Protein AF-A0A952NAW0-F1 (afdb_monomer_lite)

Radius of gyration: 29.73 Å; chains: 1; bounding box: 64×30×86 Å

Foldseek 3Di:
DFLDPPVLLVLLVVLLVLLVVVLVQDDPDPVVVVLSVLLNCLSVVLSVLSVVLRVDDDLVVNLVSLVSNLVSLVSNLVSLVVCLVVVVPDPCNVSSVVSNVSSVVSNVVSVVSSVVSVVVVVVVPPPPPPVCVVVVVVVVVVVLVVVCVPPVDVVVNVVVVVVVVVVVVVVVCVSDVDDPVNVPD

Structure (mmCIF, N/CA/C/O backbone):
data_AF-A0A952NAW0-F1
#
_entry.id   AF-A0A952NAW0-F1
#
loop_
_atom_site.group_PDB
_atom_site.id
_atom_site.type_symbol
_atom_site.label_atom_id
_atom_site.label_alt_id
_atom_site.label_comp_id
_atom_site.label_asym_id
_atom_site.label_entity_id
_atom_site.label_seq_id
_atom_site.pdbx_PDB_ins_code
_atom_site.Cartn_x
_atom_site.Cartn_y
_atom_site.Cartn_z
_atom_site.occupancy
_atom_site.B_iso_or_equiv
_atom_site.auth_seq_id
_atom_site.auth_comp_id
_atom_site.auth_asym_id
_atom_site.auth_atom_id
_atom_site.pdbx_PDB_model_num
ATOM 1 N N . MET A 1 1 ? -0.270 10.659 -20.079 1.00 52.97 1 MET A N 1
ATOM 2 C CA . MET A 1 1 ? -1.275 9.599 -19.848 1.00 52.97 1 MET A CA 1
ATOM 3 C C . MET A 1 1 ? -0.961 8.994 -18.488 1.00 52.97 1 MET A C 1
ATOM 5 O O . MET A 1 1 ? 0.210 8.728 -18.250 1.00 52.97 1 MET A O 1
ATOM 9 N N . SER A 1 2 ? -1.937 8.891 -17.583 1.00 68.06 2 SER A N 1
ATOM 10 C CA . SER A 1 2 ? -1.713 8.351 -16.231 1.00 68.06 2 SER A CA 1
ATOM 11 C C . SER A 1 2 ? -1.339 6.872 -16.320 1.00 68.06 2 SER A C 1
ATOM 13 O O . SER A 1 2 ? -2.028 6.125 -17.014 1.00 68.06 2 SER A O 1
ATOM 15 N N . ARG A 1 3 ? -0.245 6.457 -15.673 1.00 84.62 3 ARG A N 1
ATOM 16 C CA . ARG A 1 3 ? 0.227 5.060 -15.715 1.00 84.62 3 ARG A CA 1
ATOM 17 C C . ARG A 1 3 ? -0.599 4.147 -14.810 1.00 84.62 3 ARG A C 1
ATOM 19 O O . ARG A 1 3 ? -0.798 2.982 -15.129 1.00 84.62 3 ARG A O 1
ATOM 26 N N . ILE A 1 4 ? -1.095 4.693 -13.705 1.00 90.38 4 ILE A N 1
ATOM 27 C CA . ILE A 1 4 ? -2.091 4.084 -12.828 1.00 90.38 4 ILE A CA 1
ATOM 28 C C . ILE A 1 4 ? -3.458 4.643 -13.232 1.00 90.38 4 ILE A C 1
ATOM 30 O O . ILE A 1 4 ? -3.602 5.838 -13.503 1.00 90.38 4 ILE A O 1
ATOM 34 N N . ASN A 1 5 ? -4.475 3.784 -13.293 1.00 91.31 5 ASN A N 1
ATOM 35 C CA . ASN A 1 5 ? -5.848 4.207 -13.563 1.00 91.31 5 ASN A CA 1
ATOM 36 C C . ASN A 1 5 ? -6.313 5.213 -12.489 1.00 91.31 5 ASN A C 1
ATOM 38 O O . ASN A 1 5 ? -6.161 4.953 -11.298 1.00 91.31 5 ASN A O 1
ATOM 42 N N . VAL A 1 6 ? -6.931 6.322 -12.909 1.00 92.75 6 VAL A N 1
ATOM 43 C CA . VAL A 1 6 ? -7.482 7.368 -12.024 1.00 92.75 6 VAL A CA 1
ATOM 44 C C . VAL A 1 6 ? -8.408 6.788 -10.950 1.00 92.75 6 VAL A C 1
ATOM 46 O O . VAL A 1 6 ? -8.361 7.217 -9.800 1.00 92.75 6 VAL A O 1
ATOM 49 N N . GLN A 1 7 ? -9.215 5.779 -11.290 1.00 94.62 7 GLN A N 1
ATOM 50 C CA . GLN A 1 7 ? -10.076 5.089 -10.328 1.00 94.62 7 GLN A CA 1
ATOM 51 C C . GLN A 1 7 ? -9.261 4.387 -9.235 1.00 94.62 7 GLN A C 1
ATOM 53 O O . GLN A 1 7 ? -9.616 4.477 -8.064 1.00 94.62 7 GLN A O 1
ATOM 58 N N . LEU A 1 8 ? -8.154 3.730 -9.597 1.00 96.25 8 LEU A N 1
ATOM 59 C CA . LEU A 1 8 ? -7.274 3.056 -8.641 1.00 96.25 8 LEU A CA 1
ATOM 60 C C . LEU A 1 8 ? -6.532 4.071 -7.761 1.00 96.25 8 LEU A C 1
ATOM 62 O O . LEU A 1 8 ? -6.479 3.893 -6.549 1.00 96.25 8 LEU A O 1
ATOM 66 N N . THR A 1 9 ? -6.040 5.172 -8.334 1.00 96.19 9 THR A N 1
ATOM 67 C CA . THR A 1 9 ? -5.446 6.272 -7.556 1.00 96.19 9 THR A CA 1
ATOM 68 C C . THR A 1 9 ? -6.445 6.840 -6.543 1.00 96.19 9 THR A C 1
ATOM 70 O O . THR A 1 9 ? -6.122 6.957 -5.362 1.00 96.19 9 THR A O 1
ATOM 73 N N . ASN A 1 10 ? -7.691 7.087 -6.960 1.00 96.94 10 ASN A N 1
ATOM 74 C CA . ASN A 1 10 ? -8.738 7.570 -6.062 1.00 96.94 10 ASN A CA 1
ATOM 75 C C . ASN A 1 10 ? -9.085 6.559 -4.956 1.00 96.94 10 ASN A C 1
ATOM 77 O O . ASN A 1 10 ? -9.313 6.956 -3.818 1.00 96.94 10 ASN A O 1
ATOM 81 N N . ARG A 1 11 ? -9.086 5.252 -5.250 1.00 98.06 11 ARG A N 1
ATOM 82 C CA . ARG A 1 11 ? -9.291 4.213 -4.225 1.00 98.06 11 ARG A CA 1
ATOM 83 C C . ARG A 1 11 ? -8.210 4.238 -3.148 1.00 98.06 11 ARG A C 1
ATOM 85 O O . ARG A 1 11 ? -8.542 4.187 -1.970 1.00 98.06 11 ARG A O 1
ATOM 92 N N . VAL A 1 12 ? -6.938 4.384 -3.529 1.00 98.00 12 VAL A N 1
ATOM 93 C CA . VAL A 1 12 ? -5.830 4.505 -2.562 1.00 98.00 12 VAL A CA 1
ATOM 94 C C . VAL A 1 12 ? -6.002 5.746 -1.683 1.00 98.00 12 VAL A C 1
ATOM 96 O O . VAL A 1 12 ? -5.821 5.668 -0.468 1.00 98.00 12 VAL A O 1
ATOM 99 N N . PHE A 1 13 ? -6.402 6.872 -2.277 1.00 98.19 13 PHE A N 1
ATOM 100 C CA . PHE A 1 13 ? -6.678 8.099 -1.533 1.00 98.19 13 PHE A CA 1
ATOM 101 C C . PHE A 1 13 ? -7.831 7.922 -0.533 1.00 98.19 13 PHE A C 1
ATOM 103 O O . PHE A 1 13 ? -7.690 8.250 0.645 1.00 98.19 13 PHE A O 1
ATOM 110 N N . VAL A 1 14 ? -8.955 7.351 -0.977 1.00 98.31 14 VAL A N 1
ATOM 111 C CA . VAL A 1 14 ? -10.113 7.067 -0.114 1.00 98.31 14 VAL A CA 1
ATOM 112 C C . VAL A 1 14 ? -9.730 6.107 1.010 1.00 98.31 14 VAL A C 1
ATOM 114 O O . VAL A 1 14 ? -10.065 6.369 2.162 1.00 98.31 14 VAL A O 1
ATOM 117 N N . PHE A 1 15 ? -8.965 5.055 0.714 1.00 98.44 15 PHE A N 1
ATOM 118 C CA . PHE A 1 15 ? -8.451 4.139 1.729 1.00 98.44 15 PHE A CA 1
ATOM 119 C C . PHE A 1 15 ? -7.614 4.868 2.789 1.00 98.44 15 PHE A C 1
ATOM 121 O O . PHE A 1 15 ? -7.795 4.628 3.984 1.00 98.44 15 PHE A O 1
ATOM 128 N N . ALA A 1 16 ? -6.727 5.783 2.384 1.00 98.38 16 ALA A N 1
ATOM 129 C CA . ALA A 1 16 ? -5.931 6.572 3.319 1.00 98.38 16 ALA A CA 1
ATOM 130 C C . ALA A 1 16 ? -6.812 7.470 4.200 1.00 98.38 16 ALA A C 1
ATOM 132 O O . ALA A 1 16 ? -6.655 7.479 5.421 1.00 98.38 16 ALA A O 1
ATOM 133 N N . VAL A 1 17 ? -7.776 8.176 3.603 1.00 98.38 17 VAL A N 1
ATOM 134 C CA . VAL A 1 17 ? -8.727 9.038 4.321 1.00 98.38 17 VAL A CA 1
ATOM 135 C C . VAL A 1 17 ? -9.558 8.240 5.321 1.00 98.38 17 VAL A C 1
ATOM 137 O O . VAL A 1 17 ? -9.680 8.635 6.481 1.00 98.38 17 VAL A O 1
ATOM 140 N N . ASP A 1 18 ? -10.122 7.117 4.896 1.00 97.69 18 ASP A N 1
ATOM 141 C CA . ASP A 1 18 ? -10.963 6.293 5.753 1.00 97.69 18 ASP A CA 1
ATOM 142 C C . ASP A 1 18 ? -10.159 5.615 6.861 1.00 97.69 18 ASP A C 1
ATOM 144 O O . ASP A 1 18 ? -10.631 5.522 7.991 1.00 97.69 18 ASP A O 1
ATOM 148 N N . THR A 1 19 ? -8.903 5.253 6.586 1.00 97.19 19 THR A N 1
ATOM 149 C CA . THR A 1 19 ? -7.966 4.817 7.624 1.00 97.19 19 THR A CA 1
ATOM 150 C C . THR A 1 19 ? -7.810 5.900 8.691 1.00 97.19 19 THR A C 1
ATOM 152 O O . THR A 1 19 ? -7.948 5.603 9.875 1.00 97.19 19 THR A O 1
ATOM 155 N N . GLN A 1 20 ? -7.599 7.168 8.313 1.00 97.25 20 GLN A N 1
ATOM 156 C CA . GLN A 1 20 ? -7.500 8.253 9.300 1.00 97.25 20 GLN A CA 1
ATOM 157 C C . GLN A 1 20 ? -8.792 8.423 10.099 1.00 97.25 20 GLN A C 1
ATOM 159 O O . GLN A 1 20 ? -8.733 8.551 11.321 1.00 97.25 20 GLN A O 1
ATOM 164 N N . LYS A 1 21 ? -9.957 8.381 9.436 1.00 95.50 21 LYS A N 1
ATOM 165 C CA . LYS A 1 21 ? -11.261 8.452 10.113 1.00 95.50 21 LYS A CA 1
ATOM 166 C C . LYS A 1 21 ? -11.442 7.308 11.106 1.00 95.50 21 LYS A C 1
ATOM 168 O O . LYS A 1 21 ? -11.918 7.544 12.205 1.00 95.50 21 LYS A O 1
ATOM 173 N N . PHE A 1 22 ? -11.047 6.090 10.751 1.00 93.62 22 PHE A N 1
ATOM 174 C CA . PHE A 1 22 ? -11.124 4.950 11.655 1.00 93.62 22 PHE A CA 1
ATOM 175 C C . PHE A 1 22 ? -10.198 5.127 12.866 1.00 93.62 22 PHE A C 1
ATOM 177 O O . PHE A 1 22 ? -10.614 4.896 14.002 1.00 93.62 22 PHE A O 1
ATOM 184 N N . LEU A 1 23 ? -8.968 5.601 12.650 1.00 92.62 23 LEU A N 1
ATOM 185 C CA . LEU A 1 23 ? -7.984 5.804 13.716 1.00 92.62 23 LEU A CA 1
ATOM 186 C C . LEU A 1 23 ? -8.424 6.830 14.774 1.00 92.62 23 LEU A C 1
ATOM 188 O O . LEU A 1 23 ? -8.006 6.705 15.926 1.00 92.62 23 LEU A O 1
ATOM 192 N N . THR A 1 24 ? -9.289 7.799 14.438 1.00 91.50 24 THR A N 1
ATOM 193 C CA . THR A 1 24 ? -9.852 8.731 15.439 1.00 91.50 24 THR A CA 1
ATOM 194 C C . THR A 1 24 ? -10.797 8.047 16.430 1.00 91.50 24 THR A C 1
ATOM 196 O O . THR A 1 24 ? -11.033 8.579 17.511 1.00 91.50 24 THR A O 1
ATOM 199 N N . THR A 1 25 ? -11.303 6.857 16.092 1.00 89.00 25 THR A N 1
ATOM 200 C CA . THR A 1 25 ? -12.220 6.077 16.936 1.00 89.00 25 THR A CA 1
ATOM 201 C C . THR A 1 25 ? -11.496 5.114 17.881 1.00 89.00 25 THR A C 1
ATOM 203 O O . THR A 1 25 ? -12.117 4.527 18.764 1.00 89.00 25 THR A O 1
ATOM 206 N N . ILE A 1 26 ? -10.176 4.951 17.726 1.00 86.94 26 ILE A N 1
ATOM 207 C CA . ILE A 1 26 ? -9.376 4.023 18.533 1.00 86.94 26 ILE A CA 1
ATOM 208 C C . ILE A 1 26 ? -8.955 4.687 19.856 1.00 86.94 26 ILE A C 1
ATOM 210 O O . ILE A 1 26 ? -8.504 5.840 19.844 1.00 86.94 26 ILE A O 1
ATOM 214 N N . PRO A 1 27 ? -9.012 3.967 20.997 1.00 85.19 27 PRO A N 1
ATOM 215 C CA . PRO A 1 27 ? -8.515 4.472 22.273 1.00 85.19 27 PRO A CA 1
ATOM 216 C C . PRO A 1 27 ? -7.041 4.900 22.203 1.00 85.19 27 PRO A C 1
ATOM 218 O O . PRO A 1 27 ? -6.178 4.155 21.744 1.00 85.19 27 PRO A O 1
ATOM 221 N N . GLN A 1 28 ? -6.725 6.086 22.720 1.00 81.31 28 GLN A N 1
ATOM 222 C CA . GLN A 1 28 ? -5.378 6.670 22.661 1.00 81.31 28 GLN A CA 1
ATOM 223 C C . GLN A 1 28 ? -4.496 6.218 23.837 1.00 81.31 28 GLN A C 1
ATOM 225 O O . GLN A 1 28 ? -3.995 7.034 24.608 1.00 81.31 28 GLN A O 1
ATOM 230 N N . ASN A 1 29 ? -4.322 4.904 24.006 1.00 85.12 29 ASN A N 1
ATOM 231 C CA . ASN A 1 29 ? -3.379 4.345 24.980 1.00 85.12 29 ASN A CA 1
ATOM 232 C C . ASN A 1 29 ? -2.057 3.930 24.304 1.00 85.12 29 ASN A C 1
ATOM 234 O O . ASN A 1 29 ? -1.959 3.868 23.079 1.00 85.12 29 ASN A O 1
ATOM 238 N N . ASN A 1 30 ? -1.027 3.629 25.100 1.00 80.88 30 ASN A N 1
ATOM 239 C CA . ASN A 1 30 ? 0.304 3.299 24.573 1.00 80.88 30 ASN A CA 1
ATOM 240 C C . ASN A 1 30 ? 0.323 2.054 23.670 1.00 80.88 30 ASN A C 1
ATOM 242 O O . ASN A 1 30 ? 1.127 2.008 22.745 1.00 80.88 30 ASN A O 1
ATOM 246 N N . VAL A 1 31 ? -0.565 1.081 23.906 1.00 84.44 31 VAL A N 1
ATOM 247 C CA . VAL A 1 31 ? -0.649 -0.154 23.108 1.00 84.44 31 VAL A CA 1
ATOM 248 C C . VAL A 1 31 ? -1.113 0.162 21.687 1.00 84.44 31 VAL A C 1
ATOM 250 O O . VAL A 1 31 ? -0.514 -0.297 20.719 1.00 84.44 31 VAL A O 1
ATOM 253 N N . TYR A 1 32 ? -2.146 0.994 21.550 1.00 88.31 32 TYR A N 1
ATOM 254 C CA . TYR A 1 32 ? -2.706 1.340 20.245 1.00 88.31 32 TYR A CA 1
ATOM 255 C C . TYR A 1 32 ? -1.930 2.441 19.532 1.00 88.31 32 TYR A C 1
ATOM 257 O O . TYR A 1 32 ? -1.914 2.476 18.306 1.00 88.31 32 TYR A O 1
ATOM 265 N N . LYS A 1 33 ? -1.250 3.319 20.274 1.00 90.19 33 LYS A N 1
ATOM 266 C CA . LYS A 1 33 ? -0.544 4.476 19.716 1.00 90.19 33 LYS A CA 1
ATOM 267 C C . LYS A 1 33 ? 0.467 4.095 18.635 1.00 90.19 33 LYS A C 1
ATOM 269 O O . LYS A 1 33 ? 0.490 4.722 17.580 1.00 90.19 33 LYS A O 1
ATOM 274 N N . GLU A 1 34 ? 1.291 3.078 18.878 1.00 91.19 34 GLU A N 1
ATOM 275 C CA . GLU A 1 34 ? 2.315 2.666 17.911 1.00 91.19 34 GLU A CA 1
ATOM 276 C C . GLU A 1 34 ? 1.698 2.040 16.652 1.00 91.19 34 GLU A C 1
ATOM 278 O O . GLU A 1 34 ? 2.105 2.351 15.532 1.00 91.19 34 GLU A O 1
ATOM 283 N N . ILE A 1 35 ? 0.679 1.197 16.835 1.00 93.19 35 ILE A N 1
ATOM 284 C CA . ILE A 1 35 ? -0.025 0.509 15.746 1.00 93.19 35 ILE A CA 1
ATOM 285 C C . ILE A 1 35 ? -0.761 1.531 14.872 1.00 93.19 35 ILE A C 1
ATOM 287 O O . ILE A 1 35 ? -0.620 1.525 13.648 1.00 93.19 35 ILE A O 1
ATOM 291 N N . SER A 1 36 ? -1.484 2.459 15.502 1.00 93.44 36 SER A N 1
ATOM 292 C CA . SER A 1 36 ? -2.186 3.554 14.835 1.00 93.44 36 SER A CA 1
ATOM 293 C C . SER A 1 36 ? -1.226 4.472 14.084 1.00 93.44 36 SER A C 1
ATOM 295 O O . SER A 1 36 ? -1.515 4.856 12.955 1.00 93.44 36 SER A O 1
ATOM 297 N N . ALA A 1 37 ? -0.058 4.784 14.656 1.00 95.12 37 ALA A N 1
ATOM 298 C CA . ALA A 1 37 ? 0.952 5.600 13.985 1.00 95.12 37 ALA A CA 1
ATOM 299 C C . ALA A 1 37 ? 1.515 4.908 12.734 1.00 95.12 37 ALA A C 1
ATOM 301 O O . ALA A 1 37 ? 1.607 5.531 11.678 1.00 95.12 37 ALA A O 1
ATOM 302 N N . LYS A 1 38 ? 1.849 3.613 12.822 1.00 95.94 38 LYS A N 1
ATOM 303 C CA . LYS A 1 38 ? 2.321 2.824 11.671 1.00 95.94 38 LYS A CA 1
ATOM 304 C C . LYS A 1 38 ? 1.263 2.749 10.572 1.00 95.94 38 LYS A C 1
ATOM 306 O O . LYS A 1 38 ? 1.570 3.021 9.415 1.00 95.94 38 LYS A O 1
ATOM 311 N N . LEU A 1 39 ? 0.018 2.441 10.939 1.00 96.44 39 LEU A N 1
ATOM 312 C CA . LEU A 1 39 ? -1.097 2.365 9.997 1.00 96.44 39 LEU A CA 1
ATOM 313 C C . LEU A 1 39 ? -1.378 3.726 9.336 1.00 96.44 39 LEU A C 1
ATOM 315 O O . LEU A 1 39 ? -1.527 3.799 8.114 1.00 96.44 39 LEU A O 1
ATOM 319 N N . SER A 1 40 ? -1.380 4.807 10.122 1.00 97.50 40 SER A N 1
ATOM 320 C CA . SER A 1 40 ? -1.570 6.169 9.619 1.00 97.50 40 SER A CA 1
ATOM 321 C C . SER A 1 40 ? -0.480 6.543 8.615 1.00 97.50 40 SER A C 1
ATOM 323 O O . SER A 1 40 ? -0.792 6.867 7.468 1.00 97.50 40 SER A O 1
ATOM 325 N N . ASN A 1 41 ? 0.787 6.410 9.013 1.00 98.06 41 ASN A N 1
ATOM 326 C CA . ASN A 1 41 ? 1.928 6.800 8.192 1.00 98.06 41 ASN A CA 1
ATOM 327 C C . ASN A 1 41 ? 1.987 6.010 6.884 1.00 98.06 41 ASN A C 1
ATOM 329 O O . ASN A 1 41 ? 2.130 6.615 5.825 1.00 98.06 41 ASN A O 1
ATOM 333 N N . SER A 1 42 ? 1.832 4.683 6.934 1.00 98.06 42 SER A N 1
ATOM 334 C CA . SER A 1 42 ? 1.872 3.853 5.727 1.00 98.06 42 SER A CA 1
ATOM 335 C C . SER A 1 42 ? 0.734 4.170 4.761 1.00 98.06 42 SER A C 1
ATOM 337 O O . SER A 1 42 ? 0.977 4.267 3.558 1.00 98.06 42 SER A O 1
ATOM 339 N N . SER A 1 43 ? -0.483 4.404 5.269 1.00 98.00 43 SER A N 1
ATOM 340 C CA . SER A 1 43 ? -1.635 4.722 4.416 1.00 98.00 43 SER A CA 1
ATOM 341 C C . SER A 1 43 ? -1.490 6.072 3.697 1.00 98.00 43 SER A C 1
ATOM 343 O O . SER A 1 43 ? -1.732 6.161 2.493 1.00 98.00 43 SER A O 1
ATOM 345 N N . ILE A 1 44 ? -1.018 7.111 4.394 1.00 98.38 44 ILE A N 1
ATOM 346 C CA . ILE A 1 44 ? -0.776 8.438 3.805 1.00 98.38 44 ILE A CA 1
ATOM 347 C C . ILE A 1 44 ? 0.395 8.378 2.824 1.00 98.38 44 ILE A C 1
ATOM 349 O O . ILE A 1 44 ? 0.300 8.882 1.703 1.00 98.38 44 ILE A O 1
ATOM 353 N N . TYR A 1 45 ? 1.496 7.744 3.231 1.00 98.25 45 TYR A N 1
ATOM 354 C CA . TYR A 1 45 ? 2.704 7.669 2.422 1.00 98.25 45 TYR A CA 1
ATOM 355 C C . TYR A 1 45 ? 2.450 6.947 1.097 1.00 98.25 45 TYR A C 1
ATOM 357 O O . TYR A 1 45 ? 2.795 7.479 0.042 1.00 98.25 45 TYR A O 1
ATOM 365 N N . MET A 1 46 ? 1.775 5.791 1.111 1.00 97.25 46 MET A N 1
ATOM 366 C CA . MET A 1 46 ? 1.471 5.077 -0.133 1.00 97.25 46 MET A CA 1
ATOM 367 C C . MET A 1 46 ? 0.523 5.853 -1.050 1.00 97.25 46 MET A C 1
ATOM 369 O O . MET A 1 46 ? 0.660 5.763 -2.268 1.00 97.25 46 MET A O 1
ATOM 373 N N . SER A 1 47 ? -0.395 6.653 -0.493 1.00 97.44 47 SER A N 1
ATOM 374 C CA . SER A 1 47 ? -1.245 7.541 -1.292 1.00 97.44 47 SER A CA 1
ATOM 375 C C . SER A 1 47 ? -0.415 8.594 -2.023 1.00 97.44 47 SER A C 1
ATOM 377 O O . SER A 1 47 ? -0.626 8.805 -3.215 1.00 97.44 47 SER A O 1
ATOM 379 N N . GLY A 1 48 ? 0.566 9.206 -1.354 1.00 97.31 48 GLY A N 1
ATOM 380 C CA . GLY A 1 48 ? 1.495 10.144 -1.994 1.00 97.31 48 GLY A CA 1
ATOM 381 C C . GLY A 1 48 ? 2.366 9.475 -3.062 1.00 97.31 48 GLY A C 1
ATOM 382 O O . GLY A 1 48 ? 2.512 9.996 -4.167 1.00 97.31 48 GLY A O 1
ATOM 383 N N . VAL A 1 49 ? 2.883 8.276 -2.780 1.00 97.31 49 VAL A N 1
ATOM 384 C CA . VAL A 1 49 ? 3.682 7.507 -3.749 1.00 97.31 49 VAL A CA 1
ATOM 385 C C . VAL A 1 49 ? 2.856 7.117 -4.978 1.00 97.31 49 VAL A C 1
ATOM 387 O O . VAL A 1 49 ? 3.382 7.157 -6.088 1.00 97.31 49 VAL A O 1
ATOM 390 N N . CYS A 1 50 ? 1.574 6.783 -4.808 1.00 96.56 50 CYS A N 1
ATOM 391 C CA . CYS A 1 50 ? 0.654 6.482 -5.907 1.00 96.56 50 CYS A CA 1
ATOM 392 C C . CYS A 1 50 ? 0.471 7.687 -6.846 1.00 96.56 50 CYS A C 1
ATOM 394 O O . CYS A 1 50 ? 0.594 7.548 -8.064 1.00 96.56 50 CYS A O 1
ATOM 396 N N . GLU A 1 51 ? 0.270 8.882 -6.289 1.00 95.38 51 GLU A N 1
ATOM 397 C CA . GLU A 1 51 ? 0.201 10.129 -7.064 1.00 95.38 51 GLU A CA 1
ATOM 398 C C . GLU A 1 51 ? 1.517 10.426 -7.796 1.00 95.38 51 GLU A C 1
ATOM 400 O O . GLU A 1 51 ? 1.530 10.840 -8.959 1.00 95.38 51 GLU A O 1
ATOM 405 N N . ASP A 1 52 ? 2.651 10.177 -7.143 1.00 94.25 52 ASP A N 1
ATOM 406 C CA . ASP A 1 52 ? 3.964 10.399 -7.741 1.00 94.25 52 ASP A CA 1
ATOM 407 C C . ASP A 1 52 ? 4.310 9.376 -8.822 1.00 94.25 52 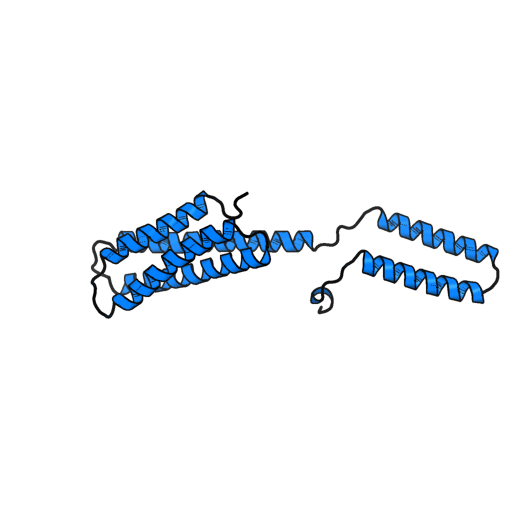ASP A C 1
ATOM 409 O O . ASP A 1 52 ? 4.961 9.728 -9.806 1.00 94.25 52 ASP A O 1
ATOM 413 N N . ALA A 1 53 ? 3.854 8.130 -8.696 1.00 94.31 53 ALA A N 1
ATOM 414 C CA . ALA A 1 53 ? 4.062 7.092 -9.702 1.00 94.31 53 ALA A CA 1
ATOM 415 C C . ALA A 1 53 ? 3.453 7.475 -11.060 1.00 94.31 53 ALA A C 1
ATOM 417 O O . ALA A 1 53 ? 4.032 7.171 -12.102 1.00 94.31 53 ALA A O 1
ATOM 418 N N . ASN A 1 54 ? 2.353 8.232 -11.072 1.00 91.00 54 ASN A N 1
ATOM 419 C CA . ASN A 1 54 ? 1.745 8.737 -12.305 1.00 91.00 54 ASN A CA 1
ATOM 420 C C . ASN A 1 54 ? 2.593 9.781 -13.049 1.00 91.00 54 ASN A C 1
ATOM 422 O O . ASN A 1 54 ? 2.348 10.027 -14.231 1.00 91.00 54 ASN A O 1
ATOM 426 N N . LYS A 1 55 ? 3.590 10.378 -12.387 1.00 91.12 55 LYS A N 1
ATOM 427 C CA . LYS A 1 55 ? 4.477 11.406 -12.959 1.00 91.12 55 LYS A CA 1
ATOM 428 C C . LYS A 1 55 ? 5.767 10.815 -13.536 1.00 91.12 55 LYS A C 1
ATOM 430 O O . LYS A 1 55 ? 6.503 11.511 -14.235 1.00 91.12 55 LYS A O 1
ATOM 435 N N . VAL A 1 56 ? 6.054 9.546 -13.250 1.00 90.88 56 VAL A N 1
ATOM 436 C CA . VAL A 1 56 ? 7.310 8.892 -13.628 1.00 90.88 56 VAL A CA 1
ATOM 437 C C . VAL A 1 56 ? 7.287 8.404 -15.073 1.00 90.88 56 VAL A C 1
ATOM 439 O O . VAL A 1 56 ? 6.386 7.678 -15.495 1.00 90.88 56 VAL A O 1
ATOM 442 N N . GLN A 1 57 ? 8.345 8.735 -15.815 1.00 85.62 57 GLN A N 1
ATOM 443 C CA . GLN A 1 57 ? 8.532 8.285 -17.196 1.00 85.62 57 GLN A CA 1
ATOM 444 C C . GLN A 1 57 ? 9.255 6.934 -17.290 1.00 85.62 57 GLN A C 1
ATOM 446 O O . GLN A 1 57 ? 8.908 6.116 -18.137 1.00 85.62 57 GLN A O 1
ATOM 451 N N . SER A 1 58 ? 10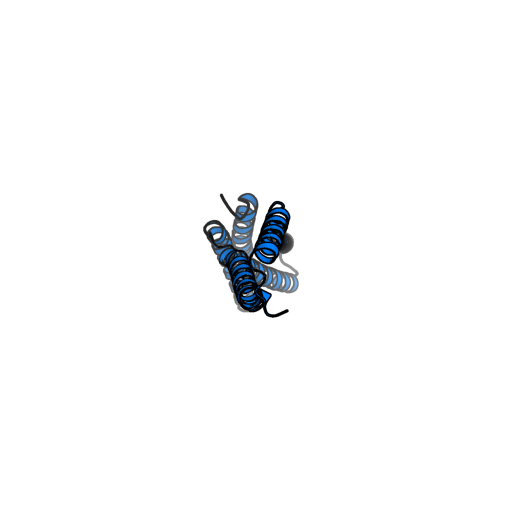.229 6.668 -16.412 1.00 88.06 58 SER A N 1
ATOM 452 C CA . SER A 1 58 ? 10.998 5.417 -16.446 1.00 88.06 58 SER A CA 1
ATOM 453 C C . SER A 1 58 ? 10.173 4.224 -15.963 1.00 88.06 58 SER A C 1
ATOM 455 O O . SER A 1 58 ? 9.500 4.287 -14.936 1.00 88.06 58 SER A O 1
ATOM 457 N N . ASN A 1 59 ? 10.251 3.098 -16.673 1.00 87.00 59 ASN A N 1
ATOM 458 C CA . ASN A 1 59 ? 9.633 1.851 -16.226 1.00 87.00 59 ASN A CA 1
ATOM 459 C C . ASN A 1 59 ? 10.254 1.316 -14.930 1.00 87.00 59 ASN A C 1
ATOM 461 O O . ASN A 1 59 ? 9.521 0.808 -14.088 1.00 87.00 59 ASN A O 1
ATOM 465 N N . SER A 1 60 ? 11.570 1.453 -14.748 1.00 87.19 60 SER A N 1
ATOM 466 C CA . SER A 1 60 ? 12.253 0.964 -13.544 1.00 87.19 60 SER A CA 1
ATOM 467 C C . SER A 1 60 ? 11.824 1.733 -12.294 1.00 87.19 60 SER A C 1
ATOM 469 O O . SER A 1 60 ? 11.454 1.126 -11.293 1.00 87.19 60 SER A O 1
ATOM 471 N N . ASP A 1 61 ? 11.795 3.063 -12.378 1.00 89.25 61 ASP A N 1
ATOM 472 C CA . ASP A 1 61 ? 11.359 3.931 -11.279 1.00 89.25 61 ASP A CA 1
ATOM 473 C C . ASP A 1 61 ? 9.857 3.759 -10.994 1.00 89.25 61 ASP A C 1
ATOM 475 O O . ASP A 1 61 ? 9.429 3.725 -9.841 1.00 89.25 61 ASP A O 1
ATOM 479 N N . PHE A 1 62 ? 9.044 3.530 -12.032 1.00 93.06 62 PHE A N 1
ATOM 480 C CA . PHE A 1 62 ? 7.635 3.199 -11.845 1.00 93.06 62 PHE A CA 1
ATOM 481 C C . PHE A 1 62 ? 7.448 1.879 -11.091 1.00 93.06 62 PHE A C 1
ATOM 483 O O . PHE A 1 62 ? 6.710 1.847 -10.110 1.00 93.06 62 PHE A O 1
ATOM 490 N N . ILE A 1 63 ? 8.137 0.807 -11.501 1.00 91.94 63 ILE A N 1
ATOM 491 C CA . ILE A 1 63 ? 8.082 -0.496 -10.818 1.00 91.94 63 ILE A CA 1
ATOM 492 C C . ILE A 1 63 ? 8.521 -0.359 -9.360 1.00 91.94 63 ILE A C 1
ATOM 494 O O . ILE A 1 63 ? 7.842 -0.874 -8.474 1.00 91.94 63 ILE A O 1
ATOM 498 N N . TRP A 1 64 ? 9.604 0.375 -9.101 1.00 94.12 64 TRP A N 1
ATOM 499 C CA . TRP A 1 64 ? 10.070 0.627 -7.742 1.00 94.12 64 TRP A CA 1
ATOM 500 C C . TRP A 1 64 ? 9.004 1.334 -6.892 1.00 94.12 64 TRP A C 1
ATOM 502 O O . TRP A 1 64 ? 8.746 0.923 -5.762 1.00 94.12 64 TRP A O 1
ATOM 512 N N . LYS A 1 65 ? 8.306 2.339 -7.437 1.00 96.00 65 LYS A N 1
ATOM 513 C CA . LYS A 1 65 ? 7.188 2.985 -6.732 1.00 96.00 65 LYS A CA 1
ATOM 514 C C . LYS A 1 65 ? 6.018 2.030 -6.481 1.00 96.00 65 LYS A C 1
ATOM 516 O O . LYS A 1 65 ? 5.435 2.088 -5.401 1.00 96.00 65 LYS A O 1
ATOM 521 N N . ILE A 1 66 ? 5.695 1.134 -7.419 1.00 96.81 66 ILE A N 1
ATOM 522 C CA . ILE A 1 66 ? 4.691 0.082 -7.181 1.00 96.81 66 ILE A CA 1
ATOM 523 C C . ILE A 1 66 ? 5.131 -0.845 -6.040 1.00 96.81 66 ILE A C 1
ATOM 525 O O . ILE A 1 66 ? 4.316 -1.177 -5.181 1.00 96.81 66 ILE A O 1
ATOM 529 N N . ASP A 1 67 ? 6.414 -1.197 -5.961 1.00 96.38 67 ASP A N 1
ATOM 530 C CA . ASP A 1 67 ? 6.950 -2.001 -4.858 1.00 96.38 67 ASP A CA 1
ATOM 531 C C . ASP A 1 67 ? 6.842 -1.295 -3.509 1.00 96.38 67 ASP A C 1
ATOM 533 O O . ASP A 1 67 ? 6.451 -1.911 -2.516 1.00 96.38 67 ASP A O 1
ATOM 537 N N . VAL A 1 68 ? 7.104 0.011 -3.472 1.00 97.62 68 VAL A N 1
ATOM 538 C CA . VAL A 1 68 ? 6.899 0.825 -2.269 1.00 97.62 68 VAL A CA 1
ATOM 539 C C . VAL A 1 68 ? 5.423 0.835 -1.849 1.00 97.62 68 VAL A C 1
ATOM 541 O O . VAL A 1 68 ? 5.127 0.714 -0.657 1.00 97.62 68 VAL A O 1
ATOM 544 N N . ILE A 1 69 ? 4.483 0.933 -2.795 1.00 98.25 69 ILE A N 1
ATOM 545 C CA . ILE A 1 69 ? 3.040 0.862 -2.504 1.00 98.25 69 ILE A CA 1
ATOM 546 C C . ILE A 1 69 ? 2.677 -0.511 -1.922 1.00 98.25 69 ILE A C 1
ATOM 548 O O . ILE A 1 69 ? 2.031 -0.577 -0.877 1.00 98.25 69 ILE A O 1
ATOM 552 N N . LEU A 1 70 ? 3.138 -1.603 -2.542 1.00 98.25 70 LEU A N 1
ATOM 553 C CA . LEU A 1 70 ? 2.884 -2.973 -2.081 1.00 98.25 70 LEU A CA 1
ATOM 554 C C . LEU A 1 70 ? 3.421 -3.221 -0.663 1.00 98.25 70 LEU A C 1
ATOM 556 O O . LEU A 1 70 ? 2.713 -3.789 0.168 1.00 98.25 70 LEU A O 1
ATOM 560 N N . GLN A 1 71 ? 4.630 -2.742 -0.354 1.00 98.00 71 GLN A N 1
ATOM 561 C CA . GLN A 1 71 ? 5.208 -2.839 0.991 1.00 98.00 71 GLN A CA 1
ATOM 562 C C . GLN A 1 71 ? 4.356 -2.111 2.037 1.00 98.00 71 GLN A C 1
ATOM 564 O O . GLN A 1 71 ? 4.127 -2.632 3.128 1.00 98.00 71 GLN A O 1
ATOM 569 N N . ASN A 1 72 ? 3.852 -0.918 1.715 1.00 98.25 72 ASN A N 1
ATOM 570 C CA . ASN A 1 72 ? 3.004 -0.164 2.638 1.00 98.25 72 ASN A CA 1
ATOM 571 C C . ASN A 1 72 ? 1.619 -0.795 2.808 1.00 98.25 72 ASN A C 1
ATOM 573 O O . ASN A 1 72 ? 1.104 -0.803 3.924 1.00 98.25 72 ASN A O 1
ATOM 577 N N . LEU A 1 73 ? 1.053 -1.394 1.757 1.00 98.25 73 LEU A N 1
ATOM 578 C CA . LEU A 1 73 ? -0.170 -2.192 1.867 1.00 98.25 73 LEU A CA 1
ATOM 579 C C . LEU A 1 73 ? 0.021 -3.397 2.796 1.00 98.25 73 LEU A C 1
ATOM 581 O O . LEU A 1 73 ? -0.881 -3.714 3.569 1.00 98.25 73 LEU A O 1
ATOM 585 N N . ASP A 1 74 ? 1.194 -4.032 2.792 1.00 98.00 74 ASP A N 1
ATOM 586 C CA . ASP A 1 74 ? 1.515 -5.112 3.731 1.00 98.00 74 ASP A CA 1
ATOM 587 C C . ASP A 1 74 ? 1.615 -4.629 5.177 1.00 98.00 74 ASP A C 1
ATOM 589 O O . ASP A 1 74 ? 1.076 -5.276 6.081 1.00 98.00 74 ASP A O 1
ATOM 593 N N . VAL A 1 75 ? 2.215 -3.457 5.401 1.00 97.81 75 VAL A N 1
ATOM 594 C CA . VAL A 1 75 ? 2.215 -2.814 6.721 1.00 97.81 75 VAL A CA 1
ATOM 595 C C . VAL A 1 75 ? 0.785 -2.494 7.161 1.00 97.81 75 VAL A C 1
ATOM 597 O O . VAL A 1 75 ? 0.414 -2.811 8.293 1.00 97.81 75 VAL A O 1
ATOM 600 N N . CYS A 1 76 ? -0.047 -1.923 6.287 1.00 97.94 76 CYS A N 1
ATOM 601 C CA . CYS A 1 76 ? -1.448 -1.638 6.590 1.00 97.94 76 CYS A CA 1
ATOM 602 C C . CYS A 1 76 ? -2.218 -2.921 6.942 1.00 97.94 76 CYS A C 1
ATOM 604 O O . CYS A 1 76 ? -2.810 -2.998 8.017 1.00 97.94 76 CYS A O 1
ATOM 606 N N . ASN A 1 77 ? -2.141 -3.953 6.097 1.00 97.31 77 ASN A N 1
ATOM 607 C CA . ASN A 1 77 ? -2.779 -5.253 6.316 1.00 97.31 77 ASN A CA 1
ATOM 608 C C . ASN A 1 77 ? -2.375 -5.878 7.655 1.00 97.31 77 ASN A C 1
ATOM 610 O O . ASN A 1 77 ? -3.224 -6.356 8.410 1.00 97.31 77 ASN A O 1
ATOM 614 N N . PHE A 1 78 ? -1.079 -5.869 7.973 1.00 96.56 78 PHE A N 1
ATOM 615 C CA . PHE A 1 78 ? -0.566 -6.413 9.225 1.00 96.56 78 PHE A CA 1
ATOM 616 C C . PHE A 1 78 ? -1.126 -5.672 10.445 1.00 96.56 78 PHE A C 1
ATOM 618 O O . PHE A 1 78 ? -1.656 -6.305 11.360 1.00 96.56 78 PHE A O 1
ATOM 625 N N . ASN A 1 79 ? -1.074 -4.338 10.446 1.00 95.69 79 ASN A N 1
ATOM 626 C CA . ASN A 1 79 ? -1.552 -3.538 11.575 1.00 95.69 79 ASN A CA 1
ATOM 627 C C . ASN A 1 79 ? -3.080 -3.609 11.731 1.00 95.69 79 ASN A C 1
ATOM 629 O O . ASN A 1 79 ? -3.562 -3.728 12.854 1.00 95.69 79 ASN A O 1
ATOM 633 N N . ILE A 1 80 ? -3.844 -3.632 10.634 1.00 95.12 80 ILE A N 1
ATOM 634 C CA . ILE A 1 80 ? -5.303 -3.830 10.662 1.00 95.12 80 ILE A CA 1
ATOM 635 C C . ILE A 1 80 ? -5.656 -5.180 11.300 1.00 95.12 80 ILE A C 1
ATOM 637 O O . ILE A 1 80 ? -6.550 -5.252 12.141 1.00 95.12 80 ILE A O 1
ATOM 641 N N . ARG A 1 81 ? -4.923 -6.252 10.967 1.00 93.75 81 ARG A N 1
ATOM 642 C CA . ARG A 1 81 ? -5.116 -7.573 11.588 1.00 93.75 81 ARG A CA 1
ATOM 643 C C . ARG A 1 81 ? -4.789 -7.570 13.077 1.00 93.75 81 ARG A C 1
ATOM 645 O O . ARG A 1 81 ? -5.515 -8.203 13.839 1.00 93.75 81 ARG A O 1
ATOM 652 N N . ILE A 1 82 ? -3.736 -6.871 13.504 1.00 92.62 82 ILE A N 1
ATOM 653 C CA . ILE A 1 82 ? -3.440 -6.712 14.935 1.00 92.62 82 ILE A CA 1
ATOM 654 C C . ILE A 1 82 ? -4.605 -6.007 15.627 1.00 92.62 82 ILE A C 1
ATOM 656 O O . ILE A 1 82 ? -5.138 -6.531 16.602 1.00 92.62 82 ILE A O 1
ATOM 660 N N . LEU A 1 83 ? -5.047 -4.864 15.095 1.00 90.44 83 LEU A N 1
ATOM 661 C CA . LEU A 1 83 ? -6.177 -4.120 15.651 1.00 90.44 83 LEU A CA 1
ATOM 662 C C . LEU A 1 83 ? -7.440 -4.985 15.719 1.00 90.44 83 LEU A C 1
ATOM 664 O O . LEU A 1 83 ? -8.138 -4.941 16.722 1.00 90.44 83 LEU A O 1
ATOM 668 N N . ALA A 1 84 ? -7.690 -5.842 14.727 1.00 88.81 84 ALA A N 1
ATOM 669 C CA . ALA A 1 84 ? -8.864 -6.716 14.715 1.00 88.81 84 ALA A CA 1
ATOM 670 C C . ALA A 1 84 ? -8.858 -7.756 15.841 1.00 88.81 84 ALA A C 1
ATOM 672 O O . ALA A 1 84 ? -9.921 -8.179 16.283 1.00 88.81 84 ALA A O 1
ATOM 673 N N . ASN A 1 85 ? -7.674 -8.156 16.308 1.00 88.31 85 ASN A N 1
ATOM 674 C CA . ASN A 1 85 ? -7.531 -9.082 17.429 1.00 88.31 85 ASN A CA 1
ATOM 675 C C . ASN A 1 85 ? -7.513 -8.363 18.785 1.00 88.31 85 ASN A C 1
ATOM 677 O O . ASN A 1 85 ? -7.921 -8.948 19.782 1.00 88.31 85 ASN A O 1
ATOM 681 N N . LEU A 1 86 ? -7.050 -7.110 18.837 1.00 87.25 86 LEU A N 1
ATOM 682 C CA . LEU A 1 86 ? -6.998 -6.338 20.081 1.00 87.25 86 LEU A CA 1
ATOM 683 C C . LEU A 1 86 ? -8.318 -5.618 20.408 1.00 87.25 86 LEU A C 1
ATOM 685 O O . LEU A 1 86 ? -8.632 -5.419 21.577 1.00 87.25 86 LEU A O 1
ATOM 689 N N . LEU A 1 87 ? -9.090 -5.222 19.393 1.00 81.56 87 LEU A N 1
ATOM 690 C CA . LEU A 1 87 ? -10.296 -4.394 19.511 1.00 81.56 87 LEU A CA 1
ATOM 691 C C . LEU A 1 87 ? -11.596 -5.227 19.448 1.00 81.56 87 LEU A C 1
ATOM 693 O O . LEU A 1 87 ? -12.575 -4.790 18.846 1.00 81.56 87 LEU A O 1
ATOM 697 N N . PHE A 1 88 ? -11.606 -6.429 20.039 1.00 66.06 88 PHE A N 1
ATOM 698 C CA . PHE A 1 88 ? -12.681 -7.431 19.888 1.00 66.06 88 PHE A CA 1
ATOM 699 C C . PHE A 1 88 ? -14.100 -6.918 20.237 1.00 66.06 88 PHE A C 1
ATOM 701 O O . PHE A 1 88 ? -15.066 -7.418 19.670 1.00 66.06 88 PHE A O 1
ATOM 708 N N . ASP A 1 89 ? -14.219 -5.884 21.080 1.00 66.50 89 ASP A N 1
ATOM 709 C CA . ASP A 1 89 ? -15.490 -5.315 21.572 1.00 66.50 89 ASP A CA 1
ATOM 710 C C . ASP A 1 89 ? -15.834 -3.911 21.025 1.00 66.50 89 ASP A C 1
ATOM 712 O O . ASP A 1 89 ? -16.639 -3.188 21.612 1.00 66.50 89 ASP A O 1
ATOM 716 N N . ILE A 1 90 ? -15.230 -3.466 19.916 1.00 65.69 90 ILE A N 1
ATOM 717 C CA . ILE A 1 90 ? -15.485 -2.108 19.395 1.00 65.69 90 ILE A CA 1
ATOM 718 C C . ILE A 1 90 ? -16.600 -2.100 18.345 1.00 65.69 90 ILE A C 1
ATOM 720 O O . ILE A 1 90 ? -16.585 -2.887 17.398 1.00 65.69 90 ILE A O 1
ATOM 724 N N . GLU A 1 91 ? -17.513 -1.126 18.461 1.00 68.81 91 GLU A N 1
ATOM 725 C CA . GLU A 1 91 ? -18.610 -0.836 17.514 1.00 68.81 91 GLU A CA 1
ATOM 726 C C . GLU A 1 91 ? -18.165 -0.782 16.037 1.00 68.81 91 GLU A C 1
ATOM 728 O O . GLU A 1 91 ? -18.937 -1.104 15.137 1.00 68.81 91 GLU A O 1
ATOM 733 N N . ASN A 1 92 ? -16.898 -0.451 15.770 1.00 74.06 92 ASN A N 1
ATOM 734 C CA . ASN A 1 92 ? -16.355 -0.240 14.426 1.00 74.06 92 ASN A CA 1
ATOM 735 C C . ASN A 1 92 ? -15.658 -1.462 13.806 1.00 74.06 92 ASN A C 1
ATOM 737 O O . ASN A 1 92 ? -14.904 -1.322 12.839 1.00 74.06 92 ASN A O 1
ATOM 741 N N . ILE A 1 93 ? -15.909 -2.679 14.300 1.00 82.56 93 ILE A N 1
ATOM 742 C CA . ILE A 1 93 ? -15.320 -3.897 13.717 1.00 82.56 93 ILE A CA 1
ATOM 743 C C . ILE A 1 93 ? -15.696 -4.094 12.236 1.00 82.56 93 ILE A C 1
ATOM 745 O O . ILE A 1 93 ? -14.918 -4.656 11.463 1.00 82.56 93 ILE A O 1
ATOM 749 N N . ALA A 1 94 ? -16.873 -3.613 11.822 1.00 87.56 94 ALA A N 1
ATOM 750 C CA . ALA A 1 94 ? -17.313 -3.644 10.428 1.00 87.56 94 ALA A CA 1
ATOM 751 C C . ALA A 1 94 ? -16.428 -2.763 9.532 1.00 87.56 94 ALA A C 1
ATOM 753 O O . ALA A 1 94 ? -16.006 -3.203 8.463 1.00 87.56 94 A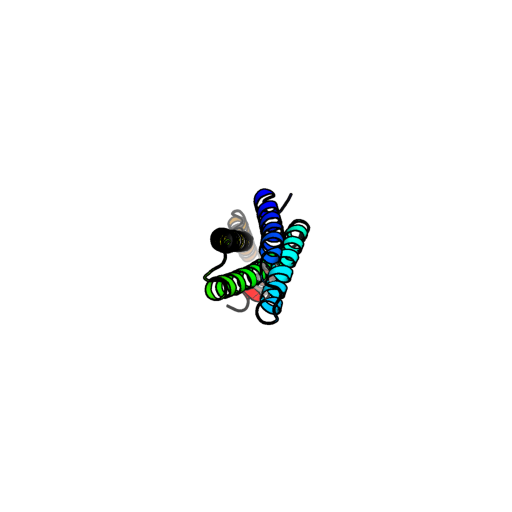LA A O 1
ATOM 754 N N . GLU A 1 95 ? -16.085 -1.563 10.001 1.00 90.62 95 GLU A N 1
ATOM 755 C CA . GLU A 1 95 ? -15.212 -0.641 9.275 1.00 90.62 95 GLU A CA 1
ATOM 756 C C . GLU A 1 95 ? -13.788 -1.192 9.170 1.00 90.62 95 GLU A C 1
ATOM 758 O O . GLU A 1 95 ? -13.179 -1.171 8.104 1.00 90.62 95 GLU A O 1
ATOM 763 N N . LEU A 1 96 ? -13.285 -1.800 10.244 1.00 90.88 96 LEU A N 1
ATOM 764 C CA . LEU A 1 96 ? -11.979 -2.451 10.234 1.00 90.88 96 LEU A CA 1
ATOM 765 C C . LEU A 1 96 ? -11.916 -3.620 9.233 1.00 90.88 96 LEU A C 1
ATOM 767 O O . LEU A 1 96 ? -10.926 -3.772 8.516 1.00 90.88 96 LEU A O 1
ATOM 771 N N . LYS A 1 97 ? -12.980 -4.430 9.143 1.00 91.56 97 LYS A N 1
ATOM 772 C CA . LYS A 1 97 ? -13.098 -5.499 8.135 1.00 91.56 97 LYS A CA 1
ATOM 773 C C . LYS A 1 97 ? -13.155 -4.939 6.715 1.00 91.56 97 LYS A C 1
ATOM 775 O O . LYS A 1 97 ? -12.530 -5.511 5.824 1.00 91.56 97 LYS A O 1
ATOM 780 N N . ARG A 1 98 ? -13.866 -3.827 6.507 1.00 95.62 98 ARG A N 1
ATOM 781 C CA . ARG A 1 98 ? -13.927 -3.134 5.213 1.00 95.62 98 ARG A CA 1
ATOM 782 C C . ARG A 1 98 ? -12.547 -2.628 4.791 1.00 95.62 98 ARG A C 1
ATOM 784 O O . ARG A 1 98 ? -12.136 -2.889 3.666 1.00 95.62 98 ARG A O 1
ATOM 791 N N . LEU A 1 99 ? -11.812 -1.976 5.695 1.00 96.56 99 LEU A N 1
ATOM 792 C CA . LEU A 1 99 ? -10.443 -1.517 5.441 1.00 96.56 99 LEU A CA 1
ATOM 793 C C . LEU A 1 99 ? -9.502 -2.689 5.132 1.00 96.56 99 LEU A C 1
ATOM 795 O O . LEU A 1 99 ? -8.701 -2.601 4.207 1.00 96.56 99 LEU A O 1
ATOM 799 N N . LEU A 1 100 ? -9.618 -3.811 5.850 1.00 96.56 100 LEU A N 1
ATOM 800 C CA . LEU A 1 100 ? -8.827 -5.007 5.549 1.00 96.56 100 LEU A CA 1
ATOM 801 C C . LEU A 1 100 ? -9.106 -5.537 4.137 1.00 96.56 100 LEU A C 1
ATOM 803 O O . LEU A 1 100 ? -8.173 -5.846 3.399 1.00 96.56 100 LEU A O 1
ATOM 807 N N . ALA A 1 101 ? -10.383 -5.645 3.767 1.00 97.50 101 ALA A N 1
ATOM 808 C CA . ALA A 1 101 ? -10.780 -6.107 2.442 1.00 97.50 101 ALA A CA 1
ATOM 809 C C . ALA A 1 101 ? -10.243 -5.177 1.343 1.00 97.50 101 ALA A C 1
ATOM 811 O O . ALA A 1 101 ? -9.650 -5.658 0.380 1.00 97.50 101 ALA A O 1
ATOM 812 N N . GLU A 1 102 ? -10.364 -3.860 1.531 1.00 98.06 102 GLU A N 1
ATOM 813 C CA . GLU A 1 102 ? -9.843 -2.867 0.587 1.00 98.06 102 GLU A CA 1
ATOM 814 C C . GLU A 1 102 ? -8.319 -2.965 0.447 1.00 98.06 102 GLU A C 1
ATOM 816 O O . GLU A 1 102 ? -7.803 -2.972 -0.666 1.00 98.06 102 GLU A O 1
ATOM 821 N N . ALA A 1 103 ? -7.574 -3.108 1.547 1.00 97.69 103 ALA A N 1
ATOM 822 C CA . ALA A 1 103 ? -6.118 -3.237 1.498 1.00 97.69 103 ALA A CA 1
ATOM 823 C C . ALA A 1 103 ? -5.654 -4.516 0.768 1.00 97.69 103 ALA A C 1
ATOM 825 O O . ALA A 1 103 ? -4.645 -4.498 0.056 1.00 97.69 103 ALA A O 1
ATOM 826 N N . ILE A 1 104 ? -6.391 -5.623 0.900 1.00 97.81 104 ILE A N 1
ATOM 827 C CA . ILE A 1 104 ? -6.140 -6.871 0.159 1.00 97.81 104 ILE A CA 1
ATOM 828 C C . ILE A 1 104 ? -6.454 -6.696 -1.332 1.00 97.81 104 ILE A C 1
ATOM 830 O O . ILE A 1 104 ? -5.683 -7.145 -2.188 1.00 97.81 104 ILE A O 1
ATOM 834 N N . GLU A 1 105 ? -7.564 -6.037 -1.658 1.00 98.25 105 GLU A N 1
ATOM 835 C CA . GLU A 1 105 ? -7.953 -5.806 -3.046 1.00 98.25 105 GLU A CA 1
ATOM 836 C C . GLU A 1 105 ? -6.970 -4.862 -3.747 1.00 98.25 105 GLU A C 1
ATOM 838 O O . GLU A 1 105 ? -6.469 -5.187 -4.823 1.00 98.25 105 GLU A O 1
ATOM 843 N N . LEU A 1 106 ? -6.599 -3.750 -3.103 1.00 98.25 106 LEU A N 1
ATOM 844 C CA . LEU A 1 106 ? -5.568 -2.836 -3.595 1.00 98.25 106 LEU A CA 1
ATOM 845 C C . LEU A 1 106 ? -4.258 -3.579 -3.858 1.00 98.25 106 LEU A C 1
ATOM 847 O O . LEU A 1 106 ? -3.673 -3.419 -4.928 1.00 98.25 106 LEU A O 1
ATOM 851 N N . LYS A 1 107 ? -3.822 -4.442 -2.931 1.00 97.75 107 LYS A N 1
ATOM 852 C CA . LYS A 1 107 ? -2.612 -5.253 -3.123 1.00 97.75 107 LYS A CA 1
ATOM 853 C C . LYS A 1 107 ? -2.720 -6.116 -4.378 1.00 97.75 107 LYS A C 1
ATOM 855 O O . LYS A 1 107 ? -1.804 -6.113 -5.192 1.00 97.75 107 LYS A O 1
ATOM 860 N N . THR A 1 108 ? -3.851 -6.790 -4.560 1.00 97.75 108 THR A N 1
ATOM 861 C CA . THR A 1 108 ? -4.110 -7.638 -5.733 1.00 97.75 108 THR A CA 1
ATOM 862 C C . THR A 1 108 ? -4.026 -6.834 -7.033 1.00 97.75 108 THR A C 1
ATOM 864 O O . THR A 1 108 ? -3.352 -7.248 -7.977 1.00 97.75 108 THR A O 1
ATOM 867 N N . LEU A 1 109 ? -4.641 -5.648 -7.069 1.00 97.38 109 LEU A N 1
ATOM 868 C CA . LEU A 1 109 ? -4.618 -4.761 -8.235 1.00 97.38 109 LEU A CA 1
ATOM 869 C C . LEU A 1 109 ? -3.204 -4.259 -8.556 1.00 97.38 109 LEU A C 1
ATOM 871 O O . LEU A 1 109 ? -2.808 -4.243 -9.721 1.00 97.38 109 LEU A O 1
ATOM 875 N N . PHE A 1 110 ? -2.422 -3.882 -7.542 1.00 96.94 110 PHE A N 1
ATOM 876 C CA . PHE A 1 110 ? -1.043 -3.429 -7.737 1.00 96.94 110 PHE A CA 1
ATOM 877 C C . PHE A 1 110 ? -0.088 -4.562 -8.127 1.00 96.94 110 PHE A C 1
ATOM 879 O O . PHE A 1 110 ? 0.816 -4.336 -8.932 1.00 96.94 110 PHE A O 1
ATOM 886 N N . THR A 1 111 ? -0.295 -5.780 -7.621 1.00 96.25 111 THR A N 1
ATOM 887 C CA . THR A 1 111 ? 0.460 -6.961 -8.060 1.00 96.25 111 THR A CA 1
ATOM 888 C C . THR A 1 111 ? 0.206 -7.245 -9.538 1.00 96.25 111 THR A C 1
ATOM 890 O O . THR A 1 111 ? 1.164 -7.308 -10.306 1.00 96.25 111 THR A O 1
ATOM 893 N N . ALA A 1 112 ? -1.060 -7.289 -9.963 1.00 95.06 112 ALA A N 1
ATOM 894 C CA . ALA A 1 112 ? -1.409 -7.477 -11.371 1.00 95.06 112 ALA A CA 1
ATOM 895 C C . ALA A 1 112 ? -0.847 -6.353 -12.263 1.00 95.06 112 ALA A C 1
ATOM 897 O O . ALA A 1 112 ? -0.335 -6.600 -13.355 1.00 95.06 112 ALA A O 1
ATOM 898 N N . LEU A 1 113 ? -0.883 -5.101 -11.787 1.00 93.56 113 LEU A N 1
ATOM 899 C CA . LEU A 1 113 ? -0.291 -3.967 -12.501 1.00 93.56 113 LEU A CA 1
ATOM 900 C C . LEU A 1 113 ? 1.220 -4.145 -12.711 1.00 93.56 113 LEU A C 1
ATOM 902 O O . LEU A 1 113 ? 1.724 -3.867 -13.799 1.00 93.56 113 LEU A O 1
ATOM 906 N N . LYS A 1 114 ? 1.941 -4.616 -11.688 1.00 92.31 114 LYS A N 1
ATOM 907 C CA . LYS A 1 114 ? 3.383 -4.876 -11.772 1.00 92.31 114 LYS A CA 1
ATOM 908 C C . LYS A 1 114 ? 3.698 -5.996 -12.768 1.00 92.31 114 LYS A C 1
ATOM 910 O O . LYS A 1 114 ? 4.625 -5.852 -13.565 1.00 92.31 114 LYS A O 1
ATOM 915 N N . GLU A 1 115 ? 2.934 -7.085 -12.735 1.00 90.62 115 GLU A N 1
ATOM 916 C CA . GLU A 1 115 ? 3.117 -8.245 -13.618 1.00 90.62 115 GLU A CA 1
ATOM 917 C C . GLU A 1 115 ? 2.944 -7.872 -15.094 1.00 90.62 115 GLU A C 1
ATOM 919 O O . GLU A 1 115 ? 3.844 -8.135 -15.893 1.00 90.62 115 GLU A O 1
ATOM 924 N N . ASN A 1 116 ? 1.879 -7.138 -15.432 1.00 88.19 116 ASN A N 1
ATOM 925 C CA . ASN A 1 116 ? 1.615 -6.673 -16.800 1.00 88.19 116 ASN A CA 1
ATOM 926 C C . ASN A 1 116 ? 2.775 -5.843 -17.386 1.00 88.19 116 ASN A C 1
ATOM 928 O O . ASN A 1 116 ? 3.110 -5.937 -18.570 1.00 88.19 116 ASN A O 1
ATOM 932 N N . ILE A 1 117 ? 3.431 -5.029 -16.556 1.00 85.19 117 ILE A N 1
ATOM 933 C CA . ILE A 1 117 ? 4.581 -4.221 -16.985 1.00 85.19 117 ILE A CA 1
ATOM 934 C C . ILE A 1 117 ? 5.819 -5.097 -17.190 1.00 85.19 117 ILE A C 1
ATOM 936 O O . ILE A 1 117 ? 6.570 -4.882 -18.143 1.00 85.19 117 ILE A O 1
ATOM 940 N N . GLY A 1 118 ? 6.025 -6.095 -16.328 1.00 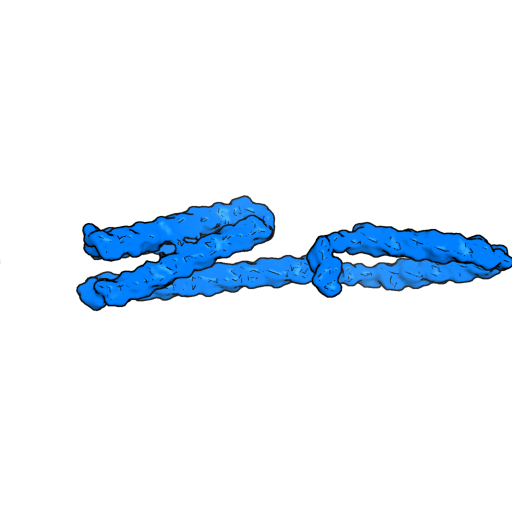76.06 118 GLY A N 1
ATOM 941 C CA . GLY A 1 118 ? 7.104 -7.068 -16.482 1.00 76.06 118 GLY A CA 1
ATOM 942 C C . GLY A 1 118 ? 6.967 -7.914 -17.752 1.00 76.06 118 GLY A C 1
ATOM 943 O O . GLY A 1 118 ? 7.970 -8.233 -18.387 1.00 76.06 118 GLY A O 1
ATOM 944 N N . GLU A 1 119 ? 5.743 -8.251 -18.158 1.00 72.50 119 GLU A N 1
ATOM 945 C CA . GLU A 1 119 ? 5.474 -8.949 -19.421 1.00 72.50 119 GLU A CA 1
ATOM 946 C C . GLU A 1 119 ? 5.760 -8.066 -20.639 1.00 72.50 119 GLU A C 1
ATOM 948 O O . GLU A 1 119 ? 6.454 -8.504 -21.557 1.00 72.50 119 GLU A O 1
ATOM 953 N N . THR A 1 120 ? 5.337 -6.798 -20.600 1.00 68.81 120 THR A N 1
ATOM 954 C CA . THR A 1 120 ? 5.584 -5.829 -21.683 1.00 68.81 120 THR A CA 1
ATOM 955 C C . THR A 1 120 ? 7.086 -5.661 -21.952 1.00 68.81 120 THR A C 1
ATOM 957 O O . THR A 1 120 ? 7.525 -5.709 -23.099 1.00 68.81 120 THR A O 1
ATOM 960 N N . GLN A 1 121 ? 7.906 -5.558 -20.899 1.00 67.25 121 GLN A N 1
ATOM 961 C CA . GLN A 1 121 ? 9.367 -5.464 -21.042 1.00 67.25 121 GLN A CA 1
ATOM 962 C C . GLN A 1 121 ? 9.987 -6.726 -21.657 1.00 67.25 121 GLN A C 1
ATOM 964 O O . GLN A 1 121 ? 10.910 -6.635 -22.464 1.00 67.25 121 GLN A O 1
ATOM 969 N N . LYS A 1 122 ? 9.472 -7.915 -21.315 1.00 61.34 122 LYS A N 1
ATOM 970 C CA . LYS A 1 122 ? 9.941 -9.184 -21.895 1.00 61.34 122 LYS A CA 1
ATOM 971 C C . LYS A 1 122 ? 9.574 -9.318 -23.371 1.00 61.34 122 LYS A C 1
ATOM 973 O O . LYS A 1 122 ? 10.322 -9.943 -24.118 1.00 61.34 122 LYS A O 1
ATOM 978 N N . GLU A 1 123 ? 8.434 -8.780 -23.798 1.00 58.09 123 GLU A N 1
ATOM 979 C CA . GLU A 1 123 ? 8.048 -8.760 -25.212 1.00 58.09 123 GLU A CA 1
ATOM 980 C C . GLU A 1 123 ? 8.884 -7.775 -26.031 1.00 58.09 123 GLU A C 1
ATOM 982 O O . GLU A 1 123 ? 9.315 -8.124 -27.129 1.00 58.09 123 GLU A O 1
ATOM 987 N N . GLU A 1 124 ? 9.176 -6.592 -25.487 1.00 59.47 124 GLU A N 1
ATOM 988 C CA . GLU A 1 124 ? 10.060 -5.606 -26.122 1.00 59.47 124 GLU A CA 1
ATOM 989 C C . GLU A 1 124 ? 11.511 -6.103 -26.241 1.00 59.47 124 GLU A C 1
ATOM 991 O O . GLU A 1 124 ? 12.183 -5.791 -27.225 1.00 59.47 124 GLU A O 1
ATOM 996 N N . ALA A 1 125 ? 11.970 -6.922 -25.289 1.00 58.62 125 ALA A N 1
ATOM 997 C CA . ALA A 1 125 ? 13.298 -7.535 -25.297 1.00 58.62 125 ALA A CA 1
ATOM 998 C C . ALA A 1 125 ? 13.438 -8.730 -26.263 1.00 58.62 125 ALA A C 1
ATOM 1000 O O . ALA A 1 125 ? 14.558 -9.148 -26.564 1.00 58.62 125 ALA A O 1
ATOM 1001 N N . LYS A 1 126 ? 12.339 -9.307 -26.780 1.00 49.31 126 LYS A N 1
ATOM 1002 C CA . LYS A 1 126 ? 12.447 -10.367 -27.798 1.00 49.31 126 LYS A CA 1
ATOM 1003 C C . LYS A 1 126 ? 13.020 -9.761 -29.082 1.00 49.31 126 LYS A C 1
ATOM 1005 O O . LYS A 1 126 ? 12.482 -8.766 -29.574 1.00 49.31 126 LYS A O 1
ATOM 1010 N N . PRO A 1 127 ? 14.060 -10.365 -29.688 1.00 54.88 127 PRO A N 1
ATOM 1011 C CA . PRO A 1 127 ? 14.611 -9.844 -30.926 1.00 54.88 127 PRO A CA 1
ATOM 1012 C C . PRO A 1 127 ? 13.515 -9.851 -31.992 1.00 54.88 127 PRO A C 1
ATOM 1014 O O . PRO A 1 127 ? 13.002 -10.910 -32.361 1.00 54.88 127 PRO A O 1
ATOM 1017 N N . LYS A 1 128 ? 13.134 -8.668 -32.491 1.00 53.56 128 LYS A N 1
ATOM 1018 C CA . LYS A 1 128 ? 12.256 -8.560 -33.660 1.00 53.56 128 LYS A CA 1
ATOM 1019 C C . LYS A 1 128 ? 12.981 -9.240 -34.813 1.00 53.56 128 LYS A C 1
ATOM 1021 O O . LYS A 1 128 ? 13.927 -8.683 -35.361 1.00 53.56 128 LYS A O 1
ATOM 1026 N N . ILE A 1 129 ? 12.576 -10.461 -35.156 1.00 53.47 129 ILE A N 1
ATOM 1027 C CA . ILE A 1 129 ? 13.124 -11.181 -36.304 1.00 53.47 129 ILE A CA 1
ATOM 1028 C C . ILE A 1 129 ? 12.748 -10.366 -37.537 1.00 53.47 129 ILE A C 1
ATOM 1030 O O . ILE A 1 129 ? 11.602 -10.370 -37.978 1.00 53.47 129 ILE A O 1
ATOM 1034 N N . ILE A 1 130 ? 13.710 -9.616 -38.064 1.00 51.50 130 ILE A N 1
ATOM 1035 C CA . ILE A 1 130 ? 13.537 -8.810 -39.261 1.00 51.50 130 ILE A CA 1
ATOM 1036 C C . ILE A 1 130 ? 13.514 -9.779 -40.461 1.00 51.50 130 ILE A C 1
ATOM 1038 O O . ILE A 1 130 ? 14.556 -10.341 -40.807 1.00 51.50 130 ILE A O 1
ATOM 1042 N N . PRO A 1 131 ? 12.367 -9.992 -41.138 1.00 48.12 131 PRO A N 1
ATOM 1043 C CA . PRO A 1 131 ? 12.207 -11.076 -42.118 1.00 48.12 131 PRO A CA 1
ATOM 1044 C C . PRO A 1 131 ? 13.075 -10.910 -43.378 1.00 48.12 131 PRO A C 1
ATOM 1046 O O . PRO A 1 131 ? 13.275 -11.857 -44.135 1.00 48.12 131 PRO A O 1
ATOM 1049 N N . HIS A 1 132 ? 13.621 -9.717 -43.615 1.00 50.12 132 HIS A N 1
ATOM 1050 C CA . HIS A 1 132 ? 14.530 -9.436 -44.727 1.00 50.12 132 HIS A CA 1
ATOM 1051 C C . HIS A 1 132 ? 16.008 -9.728 -44.412 1.00 50.12 132 HIS A C 1
ATOM 1053 O O . HIS A 1 132 ? 16.813 -9.790 -45.341 1.00 50.12 132 HIS A O 1
ATOM 1059 N N . LEU A 1 133 ? 16.372 -9.989 -43.149 1.00 47.28 133 LEU A N 1
ATOM 1060 C CA . LEU A 1 133 ? 17.755 -10.287 -42.755 1.00 47.28 133 LEU A CA 1
ATOM 1061 C C . LEU A 1 133 ? 18.258 -11.605 -43.373 1.00 47.28 133 LEU A C 1
ATOM 1063 O O . LEU A 1 133 ? 19.386 -11.669 -43.854 1.00 47.28 133 LEU A O 1
ATOM 1067 N N . GLY A 1 134 ? 17.385 -12.616 -43.475 1.00 50.81 134 GLY A N 1
ATOM 1068 C CA . GLY A 1 134 ? 17.695 -13.887 -44.145 1.00 50.81 134 GLY A CA 1
ATOM 1069 C C . GLY A 1 134 ? 17.898 -13.768 -45.662 1.00 50.81 134 GLY A C 1
ATOM 1070 O O . GLY A 1 134 ? 18.566 -14.602 -46.263 1.00 50.81 134 GLY A O 1
ATOM 1071 N N . LYS A 1 135 ? 17.369 -12.711 -46.296 1.00 47.53 135 LYS A N 1
ATOM 1072 C CA . LYS A 1 135 ? 17.603 -12.434 -47.724 1.00 47.53 135 LYS A CA 1
ATOM 1073 C C . LYS A 1 135 ? 18.946 -11.734 -47.953 1.00 47.53 135 LYS A C 1
ATOM 1075 O O . LYS A 1 135 ? 19.581 -11.956 -48.980 1.00 47.53 135 LYS A O 1
ATOM 1080 N N . PHE A 1 136 ? 19.396 -10.925 -46.991 1.00 49.25 136 PHE A N 1
ATOM 1081 C CA . PHE A 1 136 ? 20.665 -10.198 -47.076 1.00 49.25 136 PHE A CA 1
ATOM 1082 C C . PHE A 1 136 ? 21.876 -11.130 -46.913 1.00 49.25 136 PHE A C 1
ATOM 1084 O O . PHE A 1 136 ? 22.854 -10.999 -47.645 1.00 49.25 136 PHE A O 1
ATOM 1091 N N . THR A 1 137 ? 21.793 -12.125 -46.024 1.00 53.12 137 THR A N 1
ATOM 1092 C CA . THR A 1 137 ? 22.852 -13.136 -45.831 1.00 53.12 137 THR A CA 1
ATOM 1093 C C . THR A 1 137 ? 23.017 -14.075 -47.031 1.00 53.12 137 THR A C 1
ATOM 1095 O O . THR A 1 137 ? 24.127 -14.530 -47.313 1.00 53.12 137 THR A O 1
ATOM 1098 N N . PHE A 1 138 ? 21.942 -14.336 -47.779 1.00 52.66 138 PHE A N 1
ATOM 1099 C CA . PHE A 1 138 ? 21.987 -15.163 -48.988 1.00 52.66 138 PHE A CA 1
ATOM 1100 C C . PHE A 1 138 ? 22.654 -14.439 -50.172 1.00 52.66 138 PHE A C 1
ATOM 1102 O O . PHE A 1 138 ? 23.399 -15.039 -50.945 1.00 52.66 138 PHE A O 1
ATOM 1109 N N . LEU A 1 139 ? 22.443 -13.124 -50.300 1.00 53.12 139 LEU A N 1
ATOM 1110 C CA . LEU A 1 139 ? 23.048 -12.335 -51.378 1.00 53.12 139 LEU A CA 1
ATOM 1111 C C . LEU A 1 139 ? 24.564 -12.163 -51.195 1.00 53.12 139 LEU A C 1
ATOM 1113 O O . LEU A 1 139 ? 25.325 -12.250 -52.159 1.00 53.12 139 LEU A O 1
ATOM 1117 N N . THR A 1 140 ? 25.017 -11.929 -49.960 1.00 56.59 140 THR A N 1
ATOM 1118 C CA . THR A 1 140 ? 26.437 -11.682 -49.661 1.00 56.59 140 THR A CA 1
ATOM 1119 C C . THR A 1 140 ? 27.288 -12.939 -49.820 1.00 56.59 140 THR A C 1
ATOM 1121 O O . THR A 1 140 ? 28.396 -12.867 -50.351 1.00 56.59 140 THR A O 1
ATOM 1124 N N . THR A 1 141 ? 26.756 -14.101 -49.437 1.00 56.84 141 THR A N 1
ATOM 1125 C CA . THR A 1 141 ? 27.413 -15.403 -49.633 1.00 56.84 141 THR A CA 1
ATOM 1126 C C . THR A 1 141 ? 27.535 -15.764 -51.116 1.00 56.84 141 THR A C 1
ATOM 1128 O O . THR A 1 141 ? 28.599 -16.209 -51.548 1.00 56.84 141 THR A O 1
ATOM 1131 N N . SER A 1 142 ? 26.511 -15.472 -51.926 1.00 58.06 142 SER A N 1
ATOM 1132 C CA . SER A 1 142 ? 26.564 -15.649 -53.384 1.00 58.06 142 SER A CA 1
ATOM 1133 C C . SER A 1 142 ? 27.596 -14.739 -54.064 1.00 58.06 142 SER A C 1
ATOM 1135 O O . SER A 1 142 ? 28.269 -15.171 -54.999 1.00 58.06 142 SER A O 1
ATOM 1137 N N . LEU A 1 143 ? 27.740 -13.488 -53.615 1.00 61.41 143 LEU A N 1
ATOM 1138 C CA . LEU A 1 143 ? 28.703 -12.538 -54.186 1.00 61.41 143 LEU A CA 1
ATOM 1139 C C . LEU A 1 143 ? 30.157 -12.945 -53.879 1.00 61.41 143 LEU A C 1
ATOM 1141 O O . LEU A 1 143 ? 31.027 -12.857 -54.744 1.00 61.41 143 LEU A O 1
ATOM 1145 N N . LEU A 1 144 ? 30.410 -13.446 -52.665 1.00 61.12 144 LEU A N 1
ATOM 1146 C CA . LEU A 1 144 ? 31.709 -13.987 -52.247 1.00 61.12 144 LEU A CA 1
ATOM 1147 C C . LEU A 1 144 ? 32.109 -15.230 -53.057 1.00 61.12 144 LEU A C 1
ATOM 1149 O O . LEU A 1 144 ? 33.262 -15.342 -53.469 1.00 61.12 144 LEU A O 1
ATOM 1153 N N . ALA A 1 145 ? 31.157 -16.118 -53.359 1.00 60.53 145 ALA A N 1
ATOM 1154 C CA . ALA A 1 145 ? 31.392 -17.271 -54.231 1.00 60.53 145 ALA A CA 1
ATOM 1155 C C . ALA A 1 145 ? 31.715 -16.864 -55.685 1.00 60.53 145 ALA A C 1
ATOM 1157 O O . ALA A 1 145 ? 32.520 -17.513 -56.351 1.00 60.53 145 ALA A O 1
ATOM 1158 N N . TYR A 1 146 ? 31.144 -15.760 -56.176 1.00 63.38 146 TYR A N 1
ATOM 1159 C CA . TYR A 1 146 ? 31.456 -15.237 -57.510 1.00 63.38 146 TYR A CA 1
ATOM 1160 C C . TYR A 1 146 ? 32.856 -14.599 -57.576 1.00 63.38 146 TYR A C 1
ATOM 1162 O O . TYR A 1 146 ? 33.592 -14.791 -58.543 1.00 63.38 146 TYR A O 1
ATOM 1170 N N . LEU A 1 147 ? 33.274 -13.901 -56.514 1.00 59.16 147 LEU A N 1
ATOM 1171 C CA . LEU A 1 147 ? 34.635 -13.359 -56.385 1.00 59.16 147 LEU A CA 1
ATOM 1172 C C . LEU A 1 147 ? 35.706 -14.464 -56.255 1.00 59.16 147 LEU A C 1
ATOM 1174 O O . LEU A 1 147 ? 36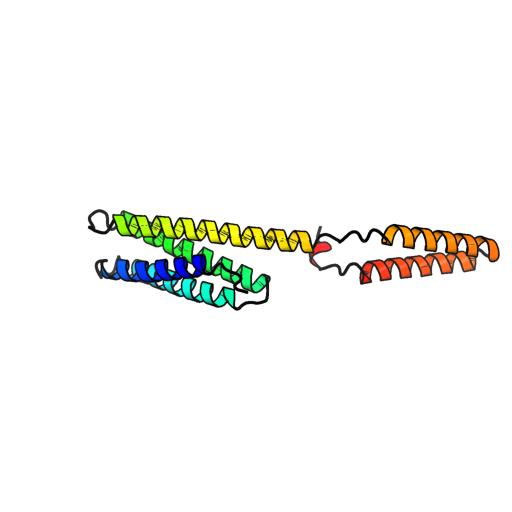.838 -14.280 -56.710 1.00 59.16 147 LEU A O 1
ATOM 1178 N N . PHE A 1 148 ? 35.344 -15.630 -55.704 1.00 60.06 148 PHE A N 1
ATOM 1179 C CA . PHE A 1 148 ? 36.185 -16.835 -55.682 1.00 60.06 148 PHE A CA 1
ATOM 1180 C C . PHE A 1 148 ? 36.498 -17.359 -57.094 1.00 60.06 148 PHE A C 1
ATOM 1182 O O . PHE A 1 148 ? 37.654 -17.669 -57.378 1.00 60.06 148 PHE A O 1
ATOM 1189 N N . TYR A 1 149 ? 35.515 -17.382 -58.003 1.00 62.22 149 TYR A N 1
ATOM 1190 C CA . TYR A 1 149 ? 35.715 -17.840 -59.387 1.00 62.22 149 TYR A CA 1
ATOM 1191 C C . TYR A 1 149 ? 36.711 -16.967 -60.175 1.00 62.22 149 TYR A C 1
ATOM 1193 O O . TYR A 1 149 ? 37.420 -17.460 -61.047 1.00 62.22 149 TYR A O 1
ATOM 1201 N N . LEU A 1 150 ? 36.798 -15.671 -59.859 1.00 61.66 150 LEU A N 1
ATOM 1202 C CA . LEU A 1 150 ? 37.580 -14.703 -60.638 1.00 61.66 150 LEU A CA 1
ATOM 1203 C C . LEU A 1 150 ? 39.060 -14.602 -60.248 1.00 61.66 150 LEU A C 1
ATOM 1205 O O . LEU A 1 150 ? 39.868 -14.163 -61.061 1.00 61.66 150 LEU A O 1
ATOM 1209 N N . THR A 1 151 ? 39.434 -14.952 -59.016 1.00 65.31 151 THR A N 1
ATOM 1210 C CA . THR A 1 151 ? 40.762 -14.594 -58.480 1.00 65.31 151 THR A CA 1
ATOM 1211 C C . THR A 1 151 ? 41.784 -15.728 -58.516 1.00 65.31 151 THR A C 1
ATOM 1213 O O . THR A 1 151 ? 42.978 -15.439 -58.506 1.00 65.31 151 THR A O 1
ATOM 1216 N N . ASN A 1 152 ? 41.341 -16.993 -58.563 1.00 64.94 152 ASN A N 1
ATOM 1217 C CA . ASN A 1 152 ? 42.163 -18.219 -58.572 1.00 64.94 152 ASN A CA 1
ATOM 1218 C C . ASN A 1 152 ? 43.387 -18.182 -57.623 1.00 64.94 152 ASN A C 1
ATOM 1220 O O . ASN A 1 152 ? 44.433 -18.768 -57.897 1.00 64.94 152 ASN A O 1
ATOM 1224 N N . ASN A 1 153 ? 43.274 -17.443 -56.514 1.00 71.38 153 ASN A N 1
ATOM 1225 C CA . ASN A 1 153 ? 44.359 -17.167 -55.581 1.00 71.38 153 ASN A CA 1
ATOM 1226 C C . ASN A 1 153 ? 43.859 -17.379 -54.149 1.00 71.38 153 ASN A C 1
ATOM 1228 O O . ASN A 1 153 ? 43.131 -16.555 -53.587 1.00 71.38 153 ASN A O 1
ATOM 1232 N N . GLY A 1 154 ? 44.275 -18.499 -53.554 1.00 65.88 154 GLY A N 1
ATOM 1233 C CA . GLY A 1 154 ? 43.837 -18.923 -52.223 1.00 65.88 154 GLY A CA 1
ATOM 1234 C C . GLY A 1 154 ? 44.229 -17.970 -51.089 1.00 65.88 154 GLY A C 1
ATOM 1235 O O . GLY A 1 154 ? 43.585 -17.974 -50.043 1.00 65.88 154 GLY A O 1
ATOM 1236 N N . PHE A 1 155 ? 45.232 -17.108 -51.283 1.00 70.38 155 PHE A N 1
ATOM 1237 C CA . PHE A 1 155 ? 45.647 -16.144 -50.262 1.00 70.38 155 PHE A CA 1
ATOM 1238 C C . PHE A 1 155 ? 44.665 -14.969 -50.139 1.00 70.38 155 PHE A C 1
ATOM 1240 O O . PHE A 1 155 ? 44.255 -14.600 -49.038 1.00 70.38 155 PHE A O 1
ATOM 1247 N N . ILE A 1 156 ? 44.222 -14.424 -51.277 1.00 66.94 156 ILE A N 1
ATOM 1248 C CA . ILE A 1 156 ? 43.210 -13.353 -51.322 1.00 66.94 156 ILE A CA 1
ATOM 1249 C C . ILE A 1 156 ? 41.866 -13.874 -50.785 1.00 66.94 156 ILE A C 1
ATOM 1251 O O . ILE A 1 156 ? 41.141 -13.160 -50.088 1.00 66.94 156 ILE A O 1
ATOM 1255 N N . LEU A 1 157 ? 41.571 -15.154 -51.024 1.00 64.88 157 LEU A N 1
ATOM 1256 C CA . LEU A 1 157 ? 40.410 -15.832 -50.455 1.00 64.88 157 LEU A CA 1
ATOM 1257 C C . LEU A 1 157 ? 40.448 -15.864 -48.917 1.00 64.88 157 LEU A C 1
ATOM 1259 O O . LEU A 1 157 ? 39.467 -15.511 -48.266 1.00 64.88 157 LEU A O 1
ATOM 1263 N N . GLY A 1 158 ? 41.586 -16.237 -48.326 1.00 65.81 158 GLY A N 1
ATOM 1264 C CA . GLY A 1 158 ? 41.733 -16.287 -46.869 1.00 65.81 158 GLY A CA 1
ATOM 1265 C C . GLY A 1 158 ? 41.468 -14.931 -46.208 1.00 65.81 158 GLY A C 1
ATOM 1266 O O . GLY A 1 158 ? 40.715 -14.844 -45.239 1.00 65.81 158 GLY A O 1
ATOM 1267 N N . LEU A 1 159 ? 42.013 -13.852 -46.778 1.00 68.88 159 LEU A N 1
ATOM 1268 C CA . LEU A 1 159 ? 41.819 -12.496 -46.256 1.00 68.88 159 LEU A CA 1
ATOM 1269 C C . LEU A 1 159 ? 40.366 -12.016 -46.370 1.00 68.88 159 LEU A C 1
ATOM 1271 O O . LEU A 1 159 ? 39.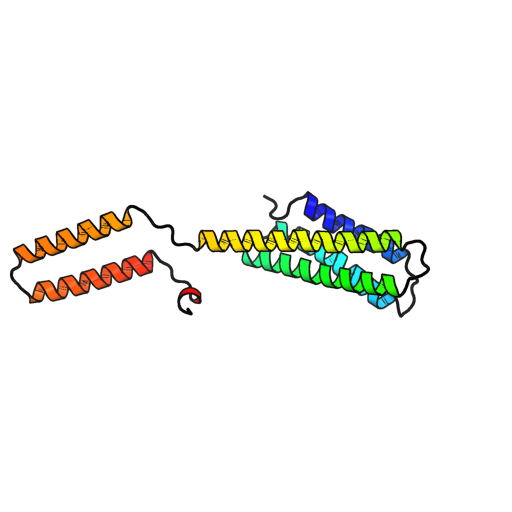851 -11.407 -45.432 1.00 68.88 159 LEU A O 1
ATOM 1275 N N . THR A 1 160 ? 39.689 -12.320 -47.479 1.00 65.06 160 THR A N 1
ATOM 1276 C CA . THR A 1 160 ? 38.295 -11.897 -47.707 1.00 65.06 160 THR A CA 1
ATOM 1277 C C . THR A 1 160 ? 37.292 -12.649 -46.830 1.00 65.06 160 THR A C 1
ATOM 1279 O O . THR A 1 160 ? 36.318 -12.051 -46.365 1.00 65.06 160 THR A O 1
ATOM 1282 N N . ILE A 1 161 ? 37.534 -13.928 -46.523 1.00 68.94 161 ILE A N 1
ATOM 1283 C CA . ILE A 1 161 ? 36.716 -14.711 -45.578 1.00 68.94 161 ILE A CA 1
ATOM 1284 C C . ILE A 1 161 ? 36.854 -14.162 -44.153 1.00 68.94 161 ILE A C 1
ATOM 1286 O O . ILE A 1 161 ? 35.858 -13.987 -43.447 1.00 68.94 161 ILE A O 1
ATOM 1290 N N . ILE A 1 162 ? 38.080 -13.844 -43.733 1.00 69.00 162 ILE A N 1
ATOM 1291 C CA . ILE A 1 162 ? 38.338 -13.277 -42.405 1.00 69.00 162 ILE A CA 1
ATOM 1292 C C . ILE A 1 162 ? 37.695 -11.889 -42.294 1.00 69.00 162 ILE A C 1
ATOM 1294 O O . ILE A 1 162 ? 36.975 -11.619 -41.331 1.00 69.00 162 ILE A O 1
ATOM 1298 N N . SER A 1 163 ? 37.879 -11.019 -43.294 1.00 68.31 163 SER A N 1
ATOM 1299 C CA . SER A 1 163 ? 37.317 -9.664 -43.264 1.00 68.31 163 SER A CA 1
ATOM 1300 C C . SER A 1 163 ? 35.788 -9.661 -43.290 1.00 68.31 163 SER A C 1
ATOM 1302 O O . SER A 1 163 ? 35.165 -8.877 -42.574 1.00 68.31 163 SER A O 1
ATOM 1304 N N . SER A 1 164 ? 35.169 -10.544 -44.082 1.00 66.62 164 SER A N 1
ATOM 1305 C CA . SER A 1 164 ? 33.708 -10.663 -44.155 1.00 66.62 164 SER A CA 1
ATOM 1306 C C . SER A 1 164 ? 33.120 -11.222 -42.861 1.00 66.62 164 SER A C 1
ATOM 1308 O O . SER A 1 164 ? 32.110 -10.708 -42.388 1.00 66.62 164 SER A O 1
ATOM 1310 N N . SER A 1 165 ? 33.794 -12.178 -42.221 1.00 67.56 165 SER A N 1
ATOM 1311 C CA . SER A 1 165 ? 33.383 -12.727 -40.925 1.00 67.56 165 SER A CA 1
ATOM 1312 C C . SER A 1 165 ? 33.462 -11.681 -39.806 1.00 67.56 165 SER A C 1
ATOM 1314 O O . SER A 1 165 ? 32.532 -11.558 -39.010 1.00 67.56 165 SER A O 1
ATOM 1316 N N . ILE A 1 166 ? 34.514 -10.852 -39.785 1.00 68.69 166 ILE A N 1
ATOM 1317 C CA . ILE A 1 166 ? 34.635 -9.724 -38.843 1.00 68.69 166 ILE A CA 1
ATOM 1318 C C . ILE A 1 166 ? 33.530 -8.687 -39.080 1.00 68.69 166 ILE A C 1
ATOM 1320 O O . ILE A 1 166 ? 32.965 -8.153 -38.124 1.00 68.69 166 ILE A O 1
ATOM 1324 N N . LEU A 1 167 ? 33.206 -8.395 -40.342 1.00 68.94 167 LEU A N 1
ATOM 1325 C CA . LEU A 1 167 ? 32.159 -7.439 -40.694 1.00 68.94 167 LEU A CA 1
ATOM 1326 C C . LEU A 1 167 ? 30.769 -7.956 -40.298 1.00 68.94 167 LEU A C 1
ATOM 1328 O O . LEU A 1 167 ? 29.995 -7.211 -39.706 1.00 68.94 167 LEU A O 1
ATOM 1332 N N . VAL A 1 168 ? 30.480 -9.236 -40.545 1.00 71.12 168 VAL A N 1
ATOM 1333 C CA . VAL A 1 168 ? 29.240 -9.893 -40.106 1.00 71.12 168 VAL A CA 1
ATOM 1334 C C . VAL A 1 168 ? 29.137 -9.871 -38.583 1.00 71.12 168 VAL A C 1
ATOM 1336 O O . VAL A 1 168 ? 28.103 -9.473 -38.057 1.00 71.12 168 VAL A O 1
ATOM 1339 N N . PHE A 1 169 ? 30.215 -10.199 -37.868 1.00 64.56 169 PHE A N 1
ATOM 1340 C CA . PHE A 1 169 ? 30.238 -10.155 -36.405 1.00 64.56 169 PHE A CA 1
ATOM 1341 C C . PHE A 1 169 ? 30.017 -8.735 -35.861 1.00 64.56 169 PHE A C 1
ATOM 1343 O O . PHE A 1 169 ? 29.254 -8.536 -34.918 1.00 64.56 169 PHE A O 1
ATOM 1350 N N . ARG A 1 170 ? 30.619 -7.716 -36.489 1.00 61.47 170 ARG A N 1
ATOM 1351 C CA . ARG A 1 170 ? 30.384 -6.306 -36.138 1.00 61.47 170 ARG A CA 1
ATOM 1352 C C . ARG A 1 170 ? 28.958 -5.856 -36.431 1.00 61.47 170 ARG A C 1
ATOM 1354 O O . ARG A 1 170 ? 28.395 -5.132 -35.622 1.00 61.47 170 ARG A O 1
ATOM 1361 N N . ILE A 1 171 ? 28.373 -6.275 -37.549 1.00 66.31 171 ILE A N 1
ATOM 1362 C CA . ILE A 1 171 ? 26.981 -5.960 -37.891 1.00 66.31 171 ILE A CA 1
ATOM 1363 C C . ILE A 1 171 ? 26.030 -6.631 -36.899 1.00 66.31 171 ILE A C 1
ATOM 1365 O O . ILE A 1 171 ? 25.109 -5.978 -36.422 1.00 66.31 171 ILE A O 1
ATOM 1369 N N . ILE A 1 172 ? 26.289 -7.885 -36.521 1.00 65.62 172 ILE A N 1
ATOM 1370 C CA . ILE A 1 172 ? 25.541 -8.582 -35.469 1.00 65.62 172 ILE A CA 1
ATOM 1371 C C . ILE A 1 172 ? 25.644 -7.811 -34.149 1.00 65.62 172 ILE A C 1
ATOM 1373 O O . ILE A 1 172 ? 24.616 -7.514 -33.560 1.00 65.62 172 ILE A O 1
ATOM 1377 N N . ASN A 1 173 ? 26.839 -7.397 -33.724 1.00 57.59 173 ASN A N 1
ATOM 1378 C CA . ASN A 1 173 ? 27.012 -6.627 -32.483 1.00 57.59 173 ASN A CA 1
ATOM 1379 C C . ASN A 1 173 ? 26.450 -5.198 -32.531 1.00 57.59 173 ASN A C 1
ATOM 1381 O O . ASN A 1 173 ? 26.149 -4.628 -31.487 1.00 57.59 173 ASN A O 1
ATOM 1385 N N . LEU A 1 174 ? 26.337 -4.587 -33.711 1.00 60.09 174 LEU A N 1
ATOM 1386 C CA . LEU A 1 174 ? 25.710 -3.271 -33.871 1.00 60.09 174 LEU A CA 1
ATOM 1387 C C . LEU A 1 174 ? 24.181 -3.366 -33.914 1.00 60.09 174 LEU A C 1
ATOM 1389 O O . LEU A 1 174 ? 23.504 -2.452 -33.450 1.00 60.09 174 LEU A O 1
ATOM 1393 N N . LEU A 1 175 ? 23.643 -4.453 -34.472 1.00 55.72 175 LEU A N 1
ATOM 1394 C CA . LEU A 1 175 ? 22.202 -4.704 -34.557 1.00 55.72 175 LEU A CA 1
ATOM 1395 C C . LEU A 1 175 ? 21.633 -5.283 -33.259 1.00 55.72 175 LEU A C 1
ATOM 1397 O O . LEU A 1 175 ? 20.505 -4.964 -32.893 1.00 55.72 175 LEU A O 1
ATOM 1401 N N . PHE A 1 176 ? 22.412 -6.102 -32.559 1.00 55.97 176 PHE A N 1
ATOM 1402 C CA . PHE A 1 176 ? 22.080 -6.653 -31.254 1.00 55.97 176 PHE A CA 1
ATOM 1403 C C . PHE A 1 176 ? 22.931 -5.943 -30.210 1.00 55.97 176 PHE A C 1
ATOM 1405 O O . PHE A 1 176 ? 24.108 -6.244 -30.021 1.00 55.97 176 PHE A O 1
ATOM 1412 N N . ARG A 1 177 ? 22.338 -4.946 -29.553 1.00 51.97 177 ARG A N 1
ATOM 1413 C CA . ARG A 1 177 ? 22.954 -4.278 -28.409 1.00 51.97 177 ARG A CA 1
ATOM 1414 C C . ARG A 1 177 ? 22.798 -5.203 -27.203 1.00 51.97 177 ARG A C 1
ATOM 1416 O O . ARG A 1 177 ? 21.792 -5.139 -26.514 1.00 51.97 177 ARG A O 1
ATOM 1423 N N . TRP A 1 178 ? 23.758 -6.102 -27.022 1.00 52.78 178 TRP A N 1
ATOM 1424 C CA . TRP A 1 178 ? 23.774 -7.053 -25.911 1.00 52.78 178 TRP A CA 1
ATOM 1425 C C . TRP A 1 178 ? 23.854 -6.297 -24.584 1.00 52.78 178 TRP A C 1
ATOM 1427 O O . TRP A 1 178 ? 24.814 -5.551 -24.358 1.00 52.78 178 TRP A O 1
ATOM 1437 N N . GLU A 1 179 ? 22.858 -6.466 -23.716 1.00 52.09 179 GLU A N 1
ATOM 1438 C CA . GLU A 1 179 ? 22.951 -5.964 -22.349 1.00 52.09 179 GLU A CA 1
ATOM 1439 C C . GLU A 1 179 ? 23.767 -6.950 -21.495 1.00 52.09 179 GLU A C 1
ATOM 1441 O O . GLU A 1 179 ? 23.811 -8.148 -21.789 1.00 52.09 179 GLU A O 1
ATOM 1446 N N . PRO A 1 180 ? 24.449 -6.492 -20.428 1.00 51.75 180 PRO A N 1
ATOM 1447 C CA . PRO A 1 180 ? 25.301 -7.353 -19.600 1.00 51.75 180 PRO A CA 1
ATOM 1448 C C . PRO A 1 180 ? 24.574 -8.566 -18.997 1.00 51.75 180 PRO A C 1
ATOM 1450 O O . PRO A 1 180 ? 25.222 -9.525 -18.573 1.00 51.75 180 PRO A O 1
ATOM 1453 N N . GLU A 1 181 ? 23.243 -8.517 -18.934 1.00 52.03 181 GLU A N 1
ATOM 1454 C CA . GLU A 1 181 ? 22.390 -9.584 -18.413 1.00 52.03 181 GLU A CA 1
ATOM 1455 C C . GLU A 1 181 ? 22.191 -10.737 -19.413 1.00 52.03 181 GLU A C 1
ATOM 1457 O O . GLU A 1 181 ? 22.011 -11.876 -18.985 1.00 52.03 181 GLU A O 1
ATOM 1462 N N . ASP A 1 182 ? 22.347 -10.491 -20.720 1.00 50.94 182 ASP A N 1
ATOM 1463 C CA . ASP A 1 182 ? 22.239 -11.516 -21.773 1.00 50.94 182 ASP A CA 1
ATOM 1464 C C . ASP A 1 182 ? 23.454 -12.458 -21.812 1.00 50.94 182 ASP A C 1
ATOM 1466 O O . ASP A 1 182 ? 23.370 -13.586 -22.293 1.00 50.94 182 ASP A O 1
ATOM 1470 N N . ILE A 1 183 ? 24.597 -12.002 -21.290 1.00 52.59 183 ILE A N 1
ATOM 1471 C CA . ILE A 1 183 ? 25.884 -12.718 -21.317 1.00 52.59 183 ILE A CA 1
ATOM 1472 C C . ILE A 1 183 ? 26.012 -13.683 -20.121 1.00 52.59 183 ILE A C 1
ATOM 1474 O O . ILE A 1 183 ? 26.887 -14.545 -20.100 1.00 52.59 183 ILE A O 1
ATOM 1478 N N . LYS A 1 184 ? 25.144 -13.561 -19.107 1.00 41.53 184 LYS A N 1
ATOM 1479 C CA . LYS A 1 184 ? 25.218 -14.341 -17.858 1.00 41.53 184 LYS A CA 1
ATOM 1480 C C . LYS A 1 184 ? 24.361 -15.618 -17.840 1.00 41.53 184 LYS A C 1
ATOM 1482 O O . LYS A 1 184 ? 24.146 -16.158 -16.754 1.00 41.53 184 LYS A O 1
ATOM 1487 N N . ARG A 1 185 ? 23.882 -16.110 -18.987 1.00 40.72 185 ARG A N 1
ATOM 1488 C CA . ARG A 1 185 ? 23.185 -17.407 -19.092 1.00 40.72 185 ARG A CA 1
ATOM 1489 C C . ARG A 1 185 ? 24.059 -18.505 -19.672 1.00 40.72 185 ARG A C 1
ATOM 1491 O O . ARG A 1 185 ? 24.732 -18.240 -20.687 1.00 40.72 185 ARG A O 1
#

pLDDT: mean 80.12, std 17.6, range [40.72, 98.44]

Sequence (185 aa):
MSRINVQLTNRVFVFAVDTQKFLTTIPQNNVYKEISAKLSNSSIYMSGVCEDANKVQSNSDFIWKIDVILQNLDVCNFNIRILANLLFDIENIAELKRLLAEAIELKTLFTALKENIGETQKEEAKPKIIPHLGKFTFLTTSLLAYLFYLTNNGFILGLTIISSSILVFRIINLLFRWEPEDIKR

Secondary structure (DSSP, 8-state):
--SS-HHHHHHHHHHHHHHHHHHTTS--SHHHHHHHHHHHHHHHHHHHHHHHHTT---HHHHHHHHHHHHHHHHHHHHHHHHHHHH-TT-TTHHHHHHHHHHHHHHHHHHHHHHHHHHHHHHHHTS----TTHHHHHHHHHHHHHHHHHHH--HHHHHHHHHHHHHHHHHHHHHHS---TTGGG-